Protein AF-A0A2B4RY43-F1 (afdb_monomer)

Nearest PDB structures (foldseek):
  8b2d-assembly1_B  TM=9.636E-01  e=9.328E-27  Methylophaga aminisulfidivorans MP
  7d4k-assembly1_B  TM=9.663E-01  e=2.652E-26  Candidatus Pelagibacter sp. HTCC7211
  6kbw-assembly1_B  TM=9.563E-01  e=9.644E-26  Myroides profundi
  2xlt-assembly1_C  TM=9.638E-01  e=1.677E-25  Methylophaga aminisulfidivorans
  6hns-assembly1_A  TM=9.630E-01  e=3.965E-25  Nitrincola lacisaponensis

Mean predicted aligned error: 5.57 Å

Structure (mmCIF, N/CA/C/O backbone):
data_AF-A0A2B4RY43-F1
#
_entry.id   AF-A0A2B4RY43-F1
#
loop_
_atom_site.group_PDB
_atom_site.id
_atom_site.type_symbol
_atom_site.label_atom_id
_atom_site.label_alt_id
_atom_site.label_comp_id
_atom_site.label_asym_id
_atom_site.label_entity_id
_atom_site.label_seq_id
_atom_site.pdbx_PDB_ins_code
_atom_site.Cartn_x
_atom_site.Cartn_y
_atom_site.Cartn_z
_atom_site.occupancy
_atom_site.B_iso_or_equiv
_atom_site.auth_seq_id
_atom_site.auth_comp_id
_atom_site.auth_asym_id
_atom_site.auth_atom_id
_atom_site.pdbx_PDB_model_num
ATOM 1 N N . MET A 1 1 ? 19.856 -10.371 -37.163 1.00 49.28 1 MET A N 1
ATOM 2 C CA . MET A 1 1 ? 1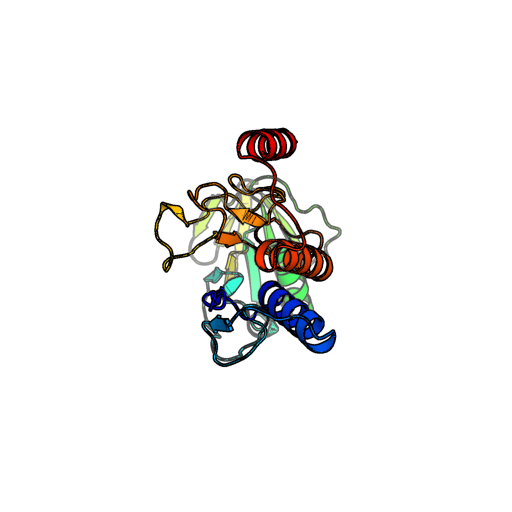8.989 -9.349 -36.533 1.00 49.28 1 MET A CA 1
ATOM 3 C C . MET A 1 1 ? 19.029 -9.541 -35.025 1.00 49.28 1 MET A C 1
ATOM 5 O O . MET A 1 1 ? 18.919 -10.676 -34.576 1.00 49.28 1 MET A O 1
ATOM 9 N N . SER A 1 2 ? 19.250 -8.475 -34.251 1.00 63.84 2 SER A N 1
ATOM 10 C CA . SER A 1 2 ? 19.173 -8.535 -32.784 1.00 63.84 2 SER A CA 1
ATOM 11 C C . SER A 1 2 ? 17.752 -8.926 -32.364 1.00 63.84 2 SER A C 1
ATOM 13 O O . SER A 1 2 ? 16.784 -8.388 -32.895 1.00 63.84 2 SER A O 1
ATOM 15 N N . ARG A 1 3 ? 17.605 -9.889 -31.449 1.00 75.88 3 ARG A N 1
ATOM 16 C CA . ARG A 1 3 ? 16.288 -10.319 -30.960 1.00 75.88 3 ARG A CA 1
ATOM 17 C C . ARG A 1 3 ? 15.650 -9.172 -30.172 1.00 75.88 3 ARG A C 1
ATOM 19 O O . ARG A 1 3 ? 16.235 -8.710 -29.192 1.00 75.88 3 ARG A O 1
ATOM 26 N N . LYS A 1 4 ? 14.442 -8.756 -30.566 1.00 85.31 4 LYS A N 1
ATOM 27 C CA . LYS A 1 4 ? 13.667 -7.719 -29.870 1.00 85.31 4 LYS A CA 1
ATOM 28 C C . LYS A 1 4 ? 13.549 -8.051 -28.377 1.00 85.31 4 LYS A C 1
ATOM 30 O O . LYS A 1 4 ? 13.248 -9.191 -28.005 1.00 85.31 4 LYS A O 1
ATOM 35 N N . LYS A 1 5 ? 13.832 -7.069 -27.513 1.00 91.50 5 LYS A N 1
ATOM 36 C CA . LYS A 1 5 ? 13.701 -7.223 -26.055 1.00 91.50 5 LYS A CA 1
ATOM 37 C C . LYS A 1 5 ? 12.241 -7.551 -25.722 1.00 91.50 5 LYS A C 1
ATOM 39 O O . LYS A 1 5 ? 11.340 -6.968 -26.315 1.00 91.50 5 LYS A O 1
ATOM 44 N N . ARG A 1 6 ? 12.023 -8.461 -24.770 1.00 96.00 6 ARG A N 1
ATOM 45 C CA . ARG A 1 6 ? 10.693 -8.812 -24.250 1.00 96.00 6 ARG A CA 1
ATOM 46 C C . ARG A 1 6 ? 10.562 -8.340 -22.811 1.00 96.00 6 ARG A C 1
ATOM 48 O O . ARG A 1 6 ? 11.489 -8.556 -22.027 1.00 96.00 6 ARG A O 1
ATOM 55 N N . VAL A 1 7 ? 9.437 -7.724 -22.477 1.00 97.31 7 VAL A N 1
ATOM 56 C CA . VAL A 1 7 ? 9.128 -7.193 -21.147 1.00 97.31 7 VAL A CA 1
ATOM 57 C C . VAL A 1 7 ? 7.785 -7.744 -20.686 1.00 97.31 7 VAL A C 1
ATOM 59 O O . VAL A 1 7 ? 6.811 -7.745 -21.432 1.00 97.31 7 VAL A O 1
ATOM 62 N N . CYS A 1 8 ? 7.747 -8.208 -19.441 1.00 97.00 8 CYS A N 1
ATOM 63 C CA . CYS A 1 8 ? 6.530 -8.630 -18.764 1.00 97.00 8 CYS A CA 1
ATOM 64 C C . CYS A 1 8 ? 6.246 -7.640 -17.631 1.00 97.00 8 CYS A C 1
ATOM 66 O O . CYS A 1 8 ? 7.105 -7.434 -16.772 1.00 97.00 8 CYS A O 1
ATOM 68 N N . VAL A 1 9 ? 5.066 -7.024 -17.645 1.00 97.12 9 VAL A N 1
ATOM 69 C CA . VAL A 1 9 ? 4.553 -6.175 -16.564 1.00 97.12 9 VAL A CA 1
ATOM 70 C C . VAL A 1 9 ? 3.505 -6.980 -15.804 1.00 97.12 9 VAL A C 1
ATOM 72 O O . VAL A 1 9 ? 2.524 -7.417 -16.396 1.00 97.12 9 VAL A O 1
ATOM 75 N N . ILE A 1 10 ? 3.705 -7.193 -14.504 1.00 95.31 10 ILE A N 1
ATOM 76 C CA . ILE A 1 10 ? 2.748 -7.908 -13.648 1.00 95.31 10 ILE A CA 1
ATOM 77 C C . ILE A 1 10 ? 2.057 -6.879 -12.751 1.00 95.31 10 ILE A C 1
ATOM 79 O O . ILE A 1 10 ? 2.705 -6.258 -11.910 1.00 95.31 10 ILE A O 1
ATOM 83 N N . GLY A 1 11 ? 0.752 -6.718 -12.945 1.00 93.25 11 GLY A N 1
ATOM 84 C CA . GLY A 1 11 ? -0.099 -5.710 -12.327 1.00 93.25 11 GLY A CA 1
ATOM 85 C C . GLY A 1 11 ? -0.413 -4.555 -13.282 1.00 93.25 11 GLY A C 1
ATOM 86 O O . GLY A 1 11 ? 0.480 -3.826 -13.701 1.00 93.25 11 GLY A O 1
ATOM 87 N N . ALA A 1 12 ? -1.696 -4.353 -13.556 1.00 93.25 12 ALA A N 1
ATOM 88 C CA . ALA A 1 12 ? -2.310 -3.263 -14.312 1.00 93.25 12 ALA A CA 1
ATOM 89 C C . ALA A 1 12 ? -2.873 -2.158 -13.390 1.00 93.25 12 ALA A C 1
ATOM 91 O O . ALA A 1 12 ? -3.790 -1.420 -13.754 1.00 93.25 12 ALA A O 1
ATOM 92 N N . GLY A 1 13 ? -2.336 -2.047 -12.170 1.00 92.56 13 GLY A N 1
ATOM 93 C CA . GLY A 1 13 ? -2.563 -0.908 -11.278 1.00 92.56 13 GLY A CA 1
ATOM 94 C C . GLY A 1 13 ? -1.704 0.312 -11.649 1.00 92.56 13 GLY A C 1
ATOM 95 O O . GLY A 1 13 ? -0.913 0.235 -12.592 1.00 92.56 13 GLY A O 1
ATOM 96 N N . PRO A 1 14 ? -1.774 1.408 -10.866 1.00 93.56 14 PRO A N 1
ATOM 97 C CA . PRO A 1 14 ? -1.159 2.694 -11.210 1.00 93.56 14 PRO A CA 1
ATOM 98 C C . PRO A 1 14 ? 0.317 2.618 -11.627 1.00 93.56 14 PRO A C 1
ATOM 100 O O . PRO A 1 14 ? 0.716 3.220 -12.619 1.00 93.56 14 PRO A O 1
ATOM 103 N N . SER A 1 15 ? 1.136 1.835 -10.917 1.00 95.12 15 SER A N 1
ATOM 104 C CA . SER A 1 15 ? 2.558 1.690 -11.249 1.00 95.12 15 SER A CA 1
ATOM 105 C C . SER A 1 15 ? 2.804 0.933 -12.556 1.00 95.12 15 SER A C 1
ATOM 107 O O . SER A 1 15 ? 3.704 1.295 -13.311 1.00 95.12 15 SER A O 1
ATOM 109 N N . GLY A 1 16 ? 2.017 -0.107 -12.842 1.00 95.75 16 GLY A N 1
ATOM 110 C CA . GLY A 1 16 ? 2.145 -0.885 -14.074 1.00 95.75 16 GLY A CA 1
ATOM 111 C C . GLY A 1 16 ? 1.642 -0.117 -15.292 1.00 95.75 16 GLY A C 1
ATOM 112 O O . GLY A 1 16 ? 2.314 -0.088 -16.322 1.00 95.75 16 GLY A O 1
ATOM 113 N N . THR A 1 17 ? 0.522 0.597 -15.155 1.00 95.25 17 THR A N 1
ATOM 114 C CA . THR A 1 17 ? 0.010 1.480 -16.210 1.00 95.25 17 THR A CA 1
ATOM 115 C C . THR A 1 17 ? 0.975 2.620 -16.522 1.00 95.25 17 THR A C 1
ATOM 117 O O . THR A 1 17 ? 1.160 2.926 -17.696 1.00 95.25 17 THR A O 1
ATOM 120 N N . SER A 1 18 ? 1.668 3.189 -15.525 1.00 97.06 18 SER A N 1
ATOM 121 C CA . SER A 1 18 ? 2.730 4.177 -15.778 1.00 97.06 18 SER A CA 1
ATOM 122 C C . SER A 1 18 ? 3.876 3.596 -16.618 1.00 97.06 18 SER A C 1
ATOM 124 O O . SER A 1 18 ? 4.375 4.265 -17.519 1.00 97.06 18 SER A O 1
ATOM 126 N N . VAL A 1 19 ? 4.273 2.333 -16.403 1.00 98.06 19 VAL A N 1
ATOM 127 C CA . VAL A 1 19 ? 5.297 1.675 -17.244 1.00 98.06 19 VAL A CA 1
ATOM 128 C C . VAL A 1 19 ? 4.828 1.573 -18.696 1.00 98.06 19 VAL A C 1
ATOM 130 O O . VAL A 1 19 ? 5.577 1.925 -19.611 1.00 98.06 19 VAL A O 1
ATOM 133 N N . LEU A 1 20 ? 3.587 1.131 -18.915 1.00 97.06 20 LEU A N 1
ATOM 134 C CA . LEU A 1 20 ? 3.003 1.031 -20.255 1.00 97.06 20 LEU A CA 1
ATOM 135 C C . LEU A 1 20 ? 2.882 2.400 -20.928 1.00 97.06 20 LEU A C 1
ATOM 137 O O . LEU A 1 20 ? 3.225 2.532 -22.102 1.00 97.06 20 LEU A O 1
ATOM 141 N N . TYR A 1 21 ? 2.467 3.422 -20.178 1.00 97.38 21 TYR A N 1
ATOM 142 C CA . TYR A 1 21 ? 2.405 4.803 -20.645 1.00 97.38 21 TYR A CA 1
ATOM 143 C C . TYR A 1 21 ? 3.772 5.296 -21.133 1.00 97.38 21 TYR A C 1
ATOM 145 O O . TYR A 1 21 ? 3.875 5.812 -22.245 1.00 97.38 21 TYR A O 1
ATOM 153 N N . HIS A 1 22 ? 4.844 5.081 -20.366 1.00 98.25 22 HIS A N 1
ATOM 154 C CA . HIS A 1 22 ? 6.184 5.494 -20.784 1.00 98.25 22 HIS A CA 1
ATOM 155 C C . HIS A 1 22 ? 6.685 4.734 -22.015 1.00 98.25 22 HIS A C 1
ATOM 157 O O . HIS A 1 22 ? 7.291 5.354 -22.888 1.00 98.25 22 HIS A O 1
ATOM 163 N N . PHE A 1 23 ? 6.406 3.432 -22.150 1.00 97.81 23 PHE A N 1
ATOM 164 C CA . PHE A 1 23 ? 6.692 2.731 -23.406 1.00 97.81 23 PHE A CA 1
ATOM 165 C C . PHE A 1 23 ? 5.891 3.313 -24.574 1.00 97.81 23 PHE A C 1
ATOM 167 O O . PHE A 1 23 ? 6.473 3.588 -25.621 1.00 97.81 23 PHE A O 1
ATOM 174 N N . ASN A 1 24 ? 4.590 3.562 -24.406 1.00 96.94 24 ASN A N 1
ATOM 175 C CA . ASN A 1 24 ? 3.770 4.162 -25.458 1.00 96.94 24 ASN A CA 1
ATOM 176 C C . ASN A 1 24 ? 4.304 5.539 -25.877 1.00 96.94 24 ASN A C 1
ATOM 178 O O . ASN A 1 24 ? 4.481 5.789 -27.065 1.00 96.94 24 ASN A O 1
ATOM 182 N N . LYS A 1 25 ? 4.684 6.379 -24.910 1.00 97.56 25 LYS A N 1
ATOM 183 C CA . LYS A 1 25 ? 5.304 7.679 -25.177 1.00 97.56 25 LYS A CA 1
ATOM 184 C C . LYS A 1 25 ? 6.571 7.536 -26.019 1.00 97.56 25 LYS A C 1
ATOM 186 O O . LYS A 1 25 ? 6.751 8.279 -26.976 1.00 97.56 25 LYS A O 1
ATOM 191 N N . LEU A 1 26 ? 7.448 6.578 -25.713 1.00 96.19 26 LEU A N 1
ATOM 192 C CA . LEU A 1 26 ? 8.645 6.340 -26.527 1.00 96.19 26 LEU A CA 1
ATOM 193 C C . LEU A 1 26 ? 8.297 5.921 -27.963 1.00 96.19 26 LEU A C 1
ATOM 195 O O . LEU A 1 26 ? 8.920 6.416 -28.901 1.00 96.19 26 LEU A O 1
ATOM 199 N N . LYS A 1 27 ? 7.282 5.068 -28.134 1.00 95.38 27 LYS A N 1
ATOM 200 C CA . LYS A 1 27 ? 6.783 4.650 -29.451 1.00 95.38 27 LYS A CA 1
ATOM 201 C C . LYS A 1 27 ? 6.236 5.830 -30.258 1.00 95.38 27 LYS A C 1
ATOM 203 O O . LYS A 1 27 ? 6.558 5.949 -31.435 1.00 95.38 27 LYS A O 1
ATOM 208 N N . GLU A 1 28 ? 5.452 6.710 -29.637 1.00 97.00 28 GLU A N 1
ATOM 209 C CA . GLU A 1 28 ? 4.928 7.934 -30.269 1.00 97.00 28 GLU A CA 1
ATOM 210 C C . GLU A 1 28 ? 6.047 8.877 -30.728 1.00 97.00 28 GLU A C 1
ATOM 212 O O . GLU A 1 28 ? 5.916 9.540 -31.751 1.00 97.00 28 GLU A O 1
ATOM 217 N N . HIS A 1 29 ? 7.185 8.881 -30.027 1.00 96.12 29 HIS A N 1
ATOM 218 C CA . HIS A 1 29 ? 8.386 9.630 -30.413 1.00 96.12 29 HIS A CA 1
ATOM 219 C C . HIS A 1 29 ? 9.289 8.861 -31.398 1.00 96.12 29 HIS A C 1
ATOM 221 O O . HIS A 1 29 ? 10.462 9.195 -31.559 1.00 96.12 29 HIS A O 1
ATOM 227 N N . GLY A 1 30 ? 8.776 7.806 -32.038 1.00 94.75 30 GLY A N 1
ATOM 228 C CA . GLY A 1 30 ? 9.490 7.040 -33.059 1.00 94.75 30 GLY A CA 1
ATOM 229 C C . GLY A 1 30 ? 10.593 6.120 -32.527 1.00 94.75 30 GLY A C 1
ATOM 230 O O . GLY A 1 30 ? 11.356 5.576 -33.326 1.00 94.75 30 GLY A O 1
ATOM 231 N N . LYS A 1 31 ? 10.704 5.912 -31.206 1.00 93.62 31 LYS A N 1
ATOM 232 C CA . LYS A 1 31 ? 11.671 4.956 -30.647 1.00 93.62 31 LYS A CA 1
ATOM 233 C C . LYS A 1 31 ? 11.145 3.525 -30.740 1.00 93.62 31 LYS A C 1
ATOM 235 O O . LYS A 1 31 ? 9.963 3.256 -30.520 1.00 93.62 31 LYS A O 1
ATOM 240 N N . GLU A 1 32 ? 12.048 2.580 -30.994 1.00 91.62 32 GLU A N 1
ATOM 241 C CA . GLU A 1 32 ? 11.723 1.159 -30.895 1.00 91.62 32 GLU A CA 1
ATOM 242 C C . GLU A 1 32 ? 11.487 0.771 -29.426 1.00 91.62 32 GLU A C 1
ATOM 244 O O . GLU A 1 32 ? 12.316 1.033 -28.552 1.00 91.62 32 GLU A O 1
ATOM 249 N N . ILE A 1 33 ? 10.355 0.121 -29.153 1.00 93.94 33 ILE A N 1
ATOM 250 C CA . ILE A 1 33 ? 9.994 -0.360 -27.814 1.00 93.94 33 ILE A CA 1
ATOM 251 C C . ILE A 1 33 ? 10.088 -1.886 -27.732 1.00 93.94 33 ILE A C 1
ATOM 253 O O . ILE A 1 33 ? 9.889 -2.564 -28.745 1.00 93.94 33 ILE A O 1
ATOM 257 N N . PRO A 1 34 ? 10.358 -2.460 -26.544 1.00 95.50 34 PRO A N 1
ATOM 258 C CA . PRO A 1 34 ? 10.294 -3.902 -26.353 1.00 95.50 34 PRO A CA 1
ATOM 259 C C . PRO A 1 34 ? 8.904 -4.465 -26.666 1.00 95.50 34 PRO A C 1
ATOM 261 O O . PRO A 1 34 ? 7.883 -3.791 -26.533 1.00 95.50 34 PRO A O 1
ATOM 264 N N . ASP A 1 35 ? 8.877 -5.739 -27.036 1.00 95.94 35 ASP A N 1
ATOM 265 C CA . ASP A 1 35 ? 7.651 -6.529 -27.046 1.00 95.94 35 ASP A CA 1
ATOM 266 C C . ASP A 1 35 ? 7.153 -6.681 -25.600 1.00 95.94 35 ASP A C 1
ATOM 268 O O . ASP A 1 35 ? 7.836 -7.280 -24.764 1.00 95.94 35 ASP A O 1
ATOM 272 N N . THR A 1 36 ? 6.032 -6.035 -25.280 1.00 96.19 36 THR A N 1
ATOM 273 C CA . THR A 1 36 ? 5.565 -5.832 -23.904 1.00 96.19 36 THR A CA 1
ATOM 274 C C . THR A 1 36 ? 4.224 -6.514 -23.694 1.00 96.19 36 THR A C 1
ATOM 276 O O . THR A 1 36 ? 3.269 -6.227 -24.409 1.00 96.19 36 THR A O 1
ATOM 279 N N . VAL A 1 37 ? 4.141 -7.367 -22.673 1.00 95.81 37 VAL A N 1
ATOM 280 C CA . VAL A 1 37 ? 2.894 -8.011 -22.237 1.00 95.81 37 VAL A CA 1
ATOM 281 C C . VAL A 1 37 ? 2.597 -7.596 -20.801 1.00 95.81 37 VAL A C 1
ATOM 283 O O . VAL A 1 37 ? 3.492 -7.628 -19.953 1.00 95.81 37 VAL A O 1
ATOM 286 N N . CYS A 1 38 ? 1.352 -7.207 -20.525 1.00 94.69 38 CYS A N 1
ATOM 287 C CA . CYS A 1 38 ? 0.878 -6.898 -19.180 1.00 94.69 38 CYS A CA 1
ATOM 288 C C . CYS A 1 38 ? -0.096 -7.980 -18.704 1.00 94.69 38 CYS A C 1
ATOM 290 O O . CYS A 1 38 ? -1.044 -8.307 -19.412 1.00 94.69 38 CYS A O 1
ATOM 292 N N . PHE A 1 39 ? 0.150 -8.526 -17.515 1.00 93.81 39 PHE A N 1
ATOM 293 C CA . PHE A 1 39 ? -0.732 -9.473 -16.840 1.00 93.81 39 PHE A CA 1
ATOM 294 C C . PHE A 1 39 ? -1.331 -8.815 -15.604 1.00 93.81 39 PHE A C 1
ATOM 296 O O . PHE A 1 39 ? -0.597 -8.227 -14.813 1.00 93.81 39 PHE A O 1
ATOM 303 N N . ASP A 1 40 ? -2.630 -8.980 -15.386 1.00 90.81 40 ASP A N 1
ATOM 304 C CA . ASP A 1 40 ? -3.288 -8.648 -14.124 1.00 90.81 40 ASP A CA 1
ATOM 305 C C . ASP A 1 40 ? -4.159 -9.823 -13.668 1.00 90.81 40 ASP A C 1
ATOM 307 O O . ASP A 1 40 ? -4.501 -10.708 -14.453 1.00 90.81 40 ASP A O 1
ATOM 311 N N . LYS A 1 41 ? -4.473 -9.856 -12.372 1.00 86.38 41 LYS A N 1
ATOM 312 C CA . LYS A 1 41 ? -5.404 -10.830 -11.804 1.00 86.38 41 LYS A CA 1
ATOM 313 C C . LYS A 1 41 ? -6.836 -10.554 -12.276 1.00 86.38 41 LYS A C 1
ATOM 315 O O . LYS A 1 41 ? -7.618 -11.491 -12.405 1.00 86.38 41 LYS A O 1
ATOM 320 N N . GLN A 1 42 ? -7.189 -9.286 -12.467 1.00 82.81 42 GLN A N 1
ATOM 321 C CA . GLN A 1 42 ? -8.496 -8.853 -12.945 1.00 82.81 42 GLN A CA 1
ATOM 322 C C . GLN A 1 42 ? -8.507 -8.724 -14.474 1.00 82.81 42 GLN A C 1
ATOM 324 O O . GLN A 1 42 ? -7.468 -8.578 -15.112 1.00 82.81 42 GLN A O 1
ATOM 329 N N . SER A 1 43 ? -9.702 -8.753 -15.068 1.00 83.94 43 SER A N 1
ATOM 330 C CA . SER A 1 43 ? -9.906 -8.599 -16.517 1.00 83.94 43 SER A CA 1
ATOM 331 C C . SER A 1 43 ? -9.799 -7.152 -17.021 1.00 83.94 43 SER A C 1
ATOM 333 O O . SER A 1 43 ? -10.042 -6.901 -18.197 1.00 83.94 43 SER A O 1
ATOM 335 N N . ASP A 1 44 ? -9.476 -6.197 -16.148 1.00 82.06 44 ASP A N 1
ATOM 336 C CA . ASP A 1 44 ? -9.543 -4.763 -16.426 1.00 82.06 44 ASP A CA 1
ATOM 337 C C . ASP A 1 44 ? -8.492 -3.989 -15.617 1.00 82.0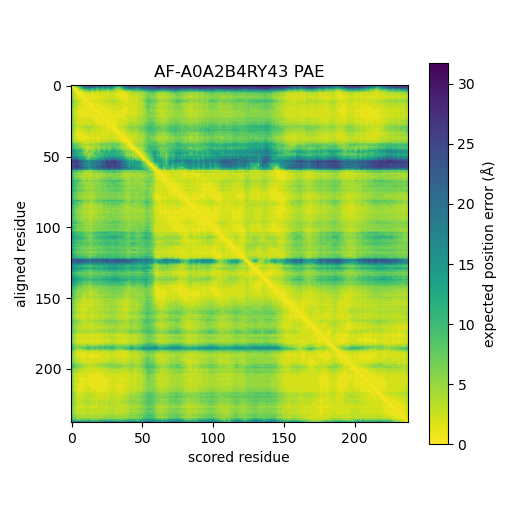6 44 ASP A C 1
ATOM 339 O O . ASP A 1 44 ? -7.890 -4.516 -14.678 1.00 82.06 44 ASP A O 1
ATOM 343 N N . TRP A 1 45 ? -8.288 -2.726 -15.976 1.00 82.62 45 TRP A N 1
ATOM 344 C CA . TRP A 1 45 ? -7.262 -1.850 -15.421 1.00 82.62 45 TRP A CA 1
ATOM 345 C C . TRP A 1 45 ? -7.632 -1.303 -14.033 1.00 82.62 45 TRP A C 1
ATOM 347 O O . TRP A 1 45 ? -8.798 -1.235 -13.648 1.00 82.62 45 TRP A O 1
ATOM 357 N N . GLY A 1 46 ? -6.621 -0.862 -13.278 1.00 78.69 46 GLY A N 1
ATOM 358 C CA . GLY A 1 46 ? -6.779 -0.221 -11.964 1.00 78.69 46 GLY A CA 1
ATOM 359 C C . GLY A 1 46 ? -6.269 -1.065 -10.795 1.00 78.69 46 GLY A C 1
ATOM 360 O O . GLY A 1 46 ? -5.953 -0.520 -9.733 1.00 78.69 46 GLY A O 1
ATOM 361 N N . GLY A 1 47 ? -6.088 -2.374 -10.992 1.00 77.38 47 GLY A N 1
ATOM 362 C CA . GLY A 1 47 ? -5.564 -3.284 -9.973 1.00 77.38 47 GLY A CA 1
ATOM 363 C C . GLY A 1 47 ? -6.345 -3.174 -8.657 1.00 77.38 47 GLY A C 1
ATOM 364 O O . GLY A 1 47 ? -7.571 -3.179 -8.645 1.00 77.38 47 GLY A O 1
ATOM 365 N N . LEU A 1 48 ? -5.641 -3.002 -7.531 1.00 64.69 48 LEU A N 1
ATOM 366 C CA . LEU A 1 48 ? -6.266 -2.862 -6.202 1.00 64.69 48 LEU A CA 1
ATOM 367 C C . LEU A 1 48 ? -7.193 -1.640 -6.051 1.00 64.69 48 LEU A C 1
ATOM 369 O O . LEU A 1 48 ? -7.974 -1.600 -5.106 1.00 64.69 48 LEU A O 1
ATOM 373 N N . TRP A 1 49 ? -7.113 -0.654 -6.949 1.00 62.69 49 TRP A N 1
ATOM 374 C CA . TRP A 1 49 ? -7.973 0.535 -6.933 1.00 62.69 49 TRP A CA 1
ATOM 375 C C . TRP A 1 49 ? -9.306 0.300 -7.642 1.00 62.69 49 TRP A C 1
ATOM 377 O O . TRP A 1 49 ? -10.209 1.131 -7.541 1.00 62.69 49 TRP A O 1
ATOM 387 N N . LYS A 1 50 ? -9.448 -0.817 -8.364 1.00 69.56 50 LYS A N 1
ATOM 388 C CA . LYS A 1 50 ? -10.704 -1.157 -9.015 1.00 69.56 50 LYS A CA 1
ATOM 389 C C . LYS A 1 50 ? -11.712 -1.608 -7.960 1.00 69.56 50 LYS A C 1
ATOM 391 O O . LYS A 1 50 ? -11.624 -2.710 -7.414 1.00 69.56 50 LYS A O 1
ATOM 396 N N . TYR A 1 51 ? -12.683 -0.743 -7.686 1.00 64.31 51 TYR A N 1
ATOM 397 C CA . TYR A 1 51 ? -13.793 -1.064 -6.799 1.00 64.31 51 TYR A CA 1
ATOM 398 C C . TYR A 1 51 ? -14.653 -2.167 -7.429 1.00 64.31 51 TYR A C 1
ATOM 400 O O . TYR A 1 51 ? -15.103 -2.039 -8.567 1.00 64.31 51 TYR A O 1
ATOM 408 N N . SER A 1 52 ? -14.880 -3.253 -6.692 1.00 63.31 52 SER A N 1
ATOM 409 C CA . SER A 1 52 ? -15.833 -4.304 -7.058 1.00 63.31 52 SER A CA 1
ATOM 410 C C . SER A 1 52 ? -16.768 -4.560 -5.879 1.00 63.31 52 SER A C 1
ATOM 412 O O . SER A 1 52 ? -16.334 -4.682 -4.732 1.00 63.31 52 SER A O 1
ATOM 414 N N . TRP A 1 53 ? -18.068 -4.607 -6.163 1.00 55.97 53 TRP A N 1
ATOM 415 C CA . TRP A 1 53 ? -19.134 -4.865 -5.185 1.00 55.97 53 TRP A CA 1
ATOM 416 C C . TRP A 1 53 ? -19.272 -6.352 -4.825 1.00 55.97 53 TRP A C 1
ATOM 418 O O . TRP A 1 53 ? -20.047 -6.709 -3.944 1.00 55.97 53 TRP A O 1
ATOM 428 N N . GLU A 1 54 ? -18.517 -7.225 -5.490 1.00 53.16 54 GLU A N 1
ATOM 429 C CA . GLU A 1 54 ? -18.704 -8.682 -5.490 1.00 53.16 54 GLU A CA 1
ATOM 430 C C . GLU A 1 54 ? -18.183 -9.390 -4.225 1.00 53.16 54 GLU A C 1
ATOM 432 O O . GLU A 1 54 ? -18.299 -10.606 -4.109 1.00 53.16 54 GLU A O 1
ATOM 437 N N . THR A 1 55 ? -17.628 -8.657 -3.253 1.00 47.94 55 THR A N 1
ATOM 438 C CA . THR A 1 55 ? -17.008 -9.244 -2.051 1.00 47.94 55 THR A CA 1
ATOM 439 C C . THR A 1 55 ? -17.489 -8.591 -0.753 1.00 47.94 55 THR A C 1
ATOM 441 O O . THR A 1 55 ? -16.674 -8.179 0.072 1.00 47.94 55 THR A O 1
ATOM 444 N N . VAL A 1 56 ? -18.803 -8.452 -0.552 1.00 53.34 56 VAL A N 1
ATOM 445 C CA . VAL A 1 56 ? -19.324 -8.163 0.795 1.00 53.34 56 VAL A CA 1
ATOM 446 C C . VAL A 1 56 ? -19.293 -9.465 1.586 1.00 53.34 56 VAL A C 1
ATOM 448 O O . VAL A 1 56 ? -20.106 -10.355 1.353 1.00 53.34 56 VAL A O 1
ATOM 451 N N . VAL A 1 57 ? -18.341 -9.585 2.510 1.00 52.38 57 VAL A N 1
ATOM 452 C CA . VAL A 1 57 ? -18.294 -10.706 3.453 1.00 52.38 57 VAL A CA 1
ATOM 453 C C . VAL A 1 57 ? -18.955 -10.242 4.753 1.00 52.38 57 VAL A C 1
ATOM 455 O O . VAL A 1 57 ? -18.347 -9.463 5.490 1.00 52.38 57 VAL A O 1
ATOM 458 N N . PRO A 1 58 ? -20.203 -10.653 5.044 1.00 52.41 58 PRO A N 1
ATOM 459 C CA . PRO A 1 58 ? -20.845 -10.309 6.301 1.00 52.41 58 PRO A CA 1
ATOM 460 C C . PRO A 1 58 ? -20.111 -11.019 7.438 1.00 52.41 58 PRO A C 1
ATOM 462 O O . PRO A 1 58 ? -19.841 -12.218 7.376 1.00 52.41 58 PRO A O 1
ATOM 465 N N . GLY A 1 59 ? -19.774 -10.286 8.492 1.00 63.31 59 GLY A N 1
ATOM 466 C CA . GLY A 1 59 ? -19.022 -10.864 9.590 1.00 63.31 59 GLY A CA 1
ATOM 467 C C . GLY A 1 59 ? -18.930 -9.938 10.782 1.00 63.31 59 GLY A C 1
ATOM 468 O O . GLY A 1 59 ? -18.839 -8.720 10.653 1.00 63.31 59 GLY A O 1
ATOM 469 N N . ARG A 1 60 ? -18.913 -10.551 11.964 1.00 78.19 60 ARG A N 1
ATOM 470 C CA . ARG A 1 60 ? -18.658 -9.852 13.221 1.00 78.19 60 ARG A CA 1
ATOM 471 C C . ARG A 1 60 ? -17.204 -9.398 13.348 1.00 78.19 60 ARG A C 1
ATOM 473 O O . ARG A 1 60 ? -16.913 -8.486 14.107 1.00 78.19 60 ARG A O 1
ATOM 480 N N . VAL A 1 61 ? -16.297 -10.049 12.626 1.00 89.56 61 VAL A N 1
ATOM 481 C CA . VAL A 1 61 ? -14.873 -9.721 12.566 1.00 89.56 61 VAL A CA 1
ATOM 482 C C . VAL A 1 61 ? -14.467 -9.712 11.100 1.00 89.56 61 VAL A C 1
ATOM 484 O O . VAL A 1 61 ? -14.718 -10.692 10.403 1.00 89.56 61 VAL A O 1
ATOM 487 N N . MET A 1 62 ? -13.848 -8.633 10.631 1.00 90.69 62 MET A N 1
ATOM 488 C CA . MET A 1 62 ? -13.341 -8.538 9.258 1.00 90.69 62 MET A CA 1
ATOM 489 C C . MET A 1 62 ? -12.057 -7.722 9.194 1.00 90.69 62 MET A C 1
ATOM 491 O O . MET A 1 62 ? -11.817 -6.879 10.055 1.00 90.69 62 MET A O 1
ATOM 495 N N . HIS A 1 63 ? -11.222 -7.967 8.186 1.00 93.25 63 HIS A N 1
ATOM 496 C CA . HIS A 1 63 ? -10.053 -7.133 7.928 1.00 93.25 63 HIS A CA 1
ATOM 497 C C . HIS A 1 63 ? -10.433 -5.926 7.067 1.00 93.25 63 HIS A C 1
ATOM 499 O O . HIS A 1 63 ? -11.343 -6.004 6.245 1.00 93.25 63 HIS A O 1
ATOM 505 N N . ALA A 1 64 ? -9.684 -4.826 7.183 1.00 93.06 64 ALA A N 1
ATOM 506 C CA . ALA A 1 64 ? -9.863 -3.629 6.355 1.00 93.06 64 ALA A CA 1
ATOM 507 C C . ALA A 1 64 ? -9.842 -3.930 4.842 1.00 93.06 64 ALA A C 1
ATOM 509 O O . ALA A 1 64 ? -10.426 -3.198 4.051 1.00 93.06 64 ALA A O 1
ATOM 510 N N . HIS A 1 65 ? -9.197 -5.031 4.443 1.00 88.44 65 HIS A N 1
ATOM 511 C CA . HIS A 1 65 ? -9.195 -5.527 3.066 1.00 88.44 65 HIS A CA 1
ATOM 512 C C . HIS A 1 65 ? -10.583 -5.913 2.549 1.00 88.44 65 HIS A C 1
ATOM 514 O O . HIS A 1 65 ? -10.845 -5.754 1.359 1.00 88.44 65 HIS A O 1
ATOM 520 N N . ASP A 1 66 ? -11.464 -6.393 3.424 1.00 87.44 66 ASP A N 1
ATOM 521 C CA . ASP A 1 66 ? -12.792 -6.910 3.079 1.00 87.44 66 ASP A CA 1
ATOM 522 C C . ASP A 1 66 ? -13.890 -5.852 3.285 1.00 87.44 66 ASP A C 1
ATOM 524 O O . ASP A 1 66 ? -15.034 -6.028 2.869 1.00 87.44 66 ASP A O 1
ATOM 528 N N . PHE A 1 67 ? -13.541 -4.709 3.884 1.00 88.62 67 PHE A N 1
ATOM 529 C CA . PHE A 1 67 ? -14.457 -3.597 4.104 1.00 88.62 67 PHE A CA 1
ATOM 530 C C . PHE A 1 67 ? -14.830 -2.905 2.784 1.00 88.62 67 PHE A C 1
ATOM 532 O O . PHE A 1 67 ? -13.966 -2.502 2.002 1.00 88.62 67 PHE A O 1
ATOM 539 N N . ARG A 1 68 ? -16.133 -2.764 2.521 1.00 85.38 68 ARG A N 1
ATOM 540 C CA . ARG A 1 68 ? -16.657 -2.155 1.280 1.00 85.38 68 ARG A CA 1
ATOM 541 C C . ARG A 1 68 ? -17.703 -1.078 1.510 1.00 85.38 68 ARG A C 1
ATOM 543 O O . ARG A 1 68 ? -17.747 -0.116 0.750 1.00 85.38 68 ARG A O 1
ATOM 550 N N . ASN A 1 69 ? -18.559 -1.267 2.511 1.00 88.06 69 ASN A N 1
ATOM 551 C CA . ASN A 1 69 ? -19.727 -0.429 2.740 1.00 88.06 69 ASN A CA 1
ATOM 552 C C . ASN A 1 69 ? -19.893 -0.141 4.236 1.00 88.06 69 ASN A C 1
ATOM 554 O O . ASN A 1 69 ? -20.079 -1.065 5.021 1.00 88.06 69 ASN A O 1
ATOM 558 N N . ALA A 1 70 ? -19.856 1.131 4.620 1.00 92.31 70 ALA A N 1
ATOM 559 C CA . ALA A 1 70 ? -20.035 1.569 5.999 1.00 92.31 70 ALA A CA 1
ATOM 560 C C . ALA A 1 70 ? -21.493 1.452 6.494 1.00 92.31 70 ALA A C 1
ATOM 562 O O . ALA A 1 70 ? -21.722 1.243 7.683 1.00 92.31 70 ALA A O 1
ATOM 563 N N . TYR A 1 71 ? -22.488 1.509 5.598 1.00 92.19 71 TYR A N 1
ATOM 564 C CA . TYR A 1 71 ? -23.909 1.423 5.972 1.00 92.19 71 TYR A CA 1
ATOM 565 C C . TYR A 1 71 ? -24.288 0.085 6.619 1.00 92.19 71 TYR A C 1
ATOM 567 O O . TYR A 1 71 ? -25.256 0.024 7.372 1.00 92.19 71 TYR A O 1
ATOM 575 N N . GLN A 1 72 ? -23.506 -0.979 6.399 1.00 90.00 72 GLN A N 1
ATOM 576 C CA . GLN A 1 72 ? -23.731 -2.270 7.060 1.00 90.00 72 GLN A CA 1
ATOM 577 C C . GLN A 1 72 ? -23.569 -2.200 8.593 1.00 90.00 72 GLN A C 1
ATOM 579 O O . GLN A 1 72 ? -23.995 -3.117 9.290 1.00 90.00 72 GLN A O 1
ATOM 584 N N . PHE A 1 73 ? -22.962 -1.126 9.113 1.00 93.62 73 PHE A N 1
ATOM 585 C CA . PHE A 1 73 ? -22.699 -0.910 10.536 1.00 93.62 73 PHE A CA 1
ATOM 586 C C . PHE A 1 73 ? -23.522 0.236 11.142 1.00 93.62 73 PHE A C 1
ATOM 588 O O . PHE A 1 73 ? -23.228 0.711 12.241 1.00 93.62 73 PHE A O 1
ATOM 595 N N . GLN A 1 74 ? -24.574 0.683 10.453 1.00 95.94 74 GLN A N 1
ATOM 596 C CA . GLN A 1 74 ? -25.470 1.709 10.976 1.00 95.94 74 GLN A CA 1
ATOM 597 C C . GLN A 1 74 ? -26.106 1.257 12.304 1.00 95.94 74 GLN A C 1
ATOM 599 O O . GLN A 1 74 ? -26.575 0.128 12.440 1.00 95.94 74 GLN A O 1
ATOM 604 N N . GLY A 1 75 ? -26.090 2.136 13.308 1.00 97.31 75 GLY A N 1
ATOM 605 C CA . GLY A 1 75 ? -26.594 1.877 14.658 1.00 97.31 75 GLY A CA 1
ATOM 606 C C . GLY A 1 75 ? -25.722 0.955 15.521 1.00 97.31 75 GLY A C 1
ATOM 607 O O . GLY A 1 75 ? -26.061 0.727 16.683 1.00 97.31 75 GLY A O 1
ATOM 608 N N . GLN A 1 76 ? -24.600 0.448 15.001 1.00 96.19 76 GLN A N 1
ATOM 609 C CA . GLN A 1 76 ? -23.747 -0.527 15.688 1.00 96.19 76 GLN A CA 1
ATOM 610 C C . GLN A 1 76 ? -22.568 0.122 16.417 1.00 96.19 76 GLN A C 1
ATOM 612 O O . GLN A 1 76 ? -22.117 1.213 16.060 1.00 96.19 76 GLN A O 1
ATOM 617 N N . THR A 1 77 ? -22.048 -0.570 17.434 1.00 96.94 77 THR A N 1
ATOM 618 C CA . THR A 1 77 ? -20.785 -0.204 18.093 1.00 96.94 77 THR A CA 1
ATOM 619 C C . THR A 1 77 ? -19.623 -0.999 17.507 1.00 96.94 77 THR A C 1
ATOM 621 O O . THR A 1 77 ? -19.657 -2.229 17.491 1.00 96.94 77 THR A O 1
ATOM 624 N N . LEU A 1 78 ? -18.578 -0.309 17.052 1.00 96.19 78 LEU A N 1
ATOM 625 C CA . LEU A 1 78 ? -17.440 -0.914 16.358 1.00 96.19 78 LEU A CA 1
ATOM 626 C C . LEU A 1 78 ? -16.160 -0.854 17.188 1.00 96.19 78 LEU A C 1
ATOM 628 O O . LEU A 1 78 ? -15.813 0.196 17.727 1.00 96.19 78 LEU A O 1
ATOM 632 N N . LEU A 1 79 ? -15.410 -1.956 17.205 1.00 95.44 79 LEU A N 1
ATOM 633 C CA . LEU A 1 79 ? -14.002 -1.967 17.594 1.00 95.44 79 LEU A CA 1
ATOM 634 C C . LEU A 1 79 ? -13.129 -1.889 16.340 1.00 95.44 79 LEU A C 1
ATOM 636 O O . LEU A 1 79 ? -13.131 -2.815 15.535 1.00 95.44 79 LEU A O 1
ATOM 640 N N . ILE A 1 80 ? -12.337 -0.834 16.193 1.00 96.19 80 ILE A N 1
ATOM 641 C CA . ILE A 1 80 ? -11.333 -0.711 15.133 1.00 96.19 80 ILE A CA 1
ATOM 642 C C . ILE A 1 80 ? -9.965 -1.058 15.722 1.00 96.19 80 ILE A C 1
ATOM 644 O O . ILE A 1 80 ? -9.458 -0.354 16.587 1.00 96.19 80 ILE A O 1
ATOM 648 N N . VAL A 1 81 ? -9.354 -2.148 15.269 1.00 94.50 81 VAL A N 1
ATOM 649 C CA . VAL A 1 81 ? -8.064 -2.652 15.757 1.00 94.50 81 VAL A CA 1
ATOM 650 C C . VAL A 1 81 ? -6.947 -2.134 14.857 1.00 94.50 81 VAL A C 1
ATOM 652 O O . VAL A 1 81 ? -6.699 -2.687 13.787 1.00 94.50 81 VAL A O 1
ATOM 655 N N . GLY A 1 82 ? -6.254 -1.082 15.286 1.00 93.50 82 GLY A N 1
ATOM 656 C CA . GLY A 1 82 ? -5.163 -0.460 14.539 1.00 93.50 82 GLY A CA 1
ATOM 657 C C . GLY A 1 82 ? -5.080 1.044 14.791 1.00 93.50 82 GLY A C 1
ATOM 658 O O . GLY A 1 82 ? -6.036 1.670 15.230 1.00 93.50 82 GLY A O 1
ATOM 659 N N . SER A 1 83 ? -3.922 1.633 14.496 1.00 94.56 83 SER A N 1
ATOM 660 C CA . SER A 1 83 ? -3.626 3.044 14.795 1.00 94.56 83 SER A CA 1
ATOM 661 C C . SER A 1 83 ? -2.890 3.731 13.641 1.00 94.56 83 SER A C 1
ATOM 663 O O . SER A 1 83 ? -1.856 4.369 13.833 1.00 94.56 83 SER A O 1
ATOM 665 N N . SER A 1 84 ? -3.351 3.490 12.416 1.00 93.94 84 SER A N 1
ATOM 666 C CA . SER A 1 84 ? -2.764 4.033 11.186 1.00 93.94 84 SER A CA 1
ATOM 667 C C . SER A 1 84 ? -3.872 4.374 10.184 1.00 93.94 84 SER A C 1
ATOM 669 O O . SER A 1 84 ? -5.048 4.306 10.534 1.00 93.94 84 SER A O 1
ATOM 671 N N . SER A 1 85 ? -3.521 4.706 8.942 1.00 93.19 85 SER A N 1
ATOM 672 C CA . SER A 1 85 ? -4.423 5.317 7.956 1.00 93.19 85 SER A CA 1
ATOM 673 C C . SER A 1 85 ? -5.748 4.571 7.759 1.00 93.19 85 SER A C 1
ATOM 675 O O . SER A 1 85 ? -6.799 5.198 7.740 1.00 93.19 85 SER A O 1
ATOM 677 N N . SER A 1 86 ? -5.737 3.233 7.673 1.00 95.44 86 SER A N 1
ATOM 678 C CA . SER A 1 86 ? -6.986 2.463 7.544 1.00 95.44 86 SER A CA 1
ATOM 679 C C . SER A 1 86 ? -7.869 2.543 8.787 1.00 95.44 86 SER A C 1
ATOM 681 O O . SER A 1 86 ? -9.084 2.509 8.660 1.00 95.44 86 SER A O 1
ATOM 683 N N . ALA A 1 87 ? -7.287 2.619 9.986 1.00 96.94 87 ALA A N 1
ATOM 684 C CA . ALA A 1 87 ? -8.066 2.744 11.214 1.00 96.94 87 ALA A CA 1
ATOM 685 C C . ALA A 1 87 ? -8.757 4.107 11.291 1.00 96.94 87 ALA A C 1
ATOM 687 O O . ALA A 1 87 ? -9.943 4.164 11.593 1.00 96.94 87 ALA A O 1
ATOM 688 N N . GLU A 1 88 ? -8.028 5.175 10.963 1.00 96.88 88 GLU A N 1
ATOM 689 C CA . GLU A 1 88 ? -8.555 6.539 10.921 1.00 96.88 88 GLU A CA 1
ATOM 690 C C . GLU A 1 88 ? -9.704 6.671 9.916 1.00 96.88 88 GLU A C 1
ATOM 692 O O . GLU A 1 88 ? -10.816 7.045 10.289 1.00 96.88 88 GLU A O 1
ATOM 697 N N . ASP A 1 89 ? -9.461 6.305 8.657 1.00 97.12 89 ASP A N 1
ATOM 698 C CA . ASP A 1 89 ? -10.434 6.524 7.588 1.00 97.12 89 ASP A CA 1
ATOM 699 C C . ASP A 1 89 ? -11.674 5.633 7.754 1.00 97.12 89 ASP A C 1
ATOM 701 O O . ASP A 1 89 ? -12.803 6.119 7.691 1.00 97.12 89 ASP A O 1
ATOM 705 N N . ILE A 1 90 ? -11.499 4.344 8.078 1.00 96.94 90 ILE A N 1
ATOM 706 C CA . ILE A 1 90 ? -12.639 3.440 8.297 1.00 96.94 90 ILE A CA 1
ATOM 707 C C . ILE A 1 90 ? -13.452 3.871 9.524 1.00 96.94 90 ILE A C 1
ATOM 709 O O . ILE A 1 90 ? -14.680 3.773 9.491 1.00 96.94 90 ILE A O 1
ATOM 713 N N . ALA A 1 91 ? -12.819 4.383 10.587 1.00 97.50 91 ALA A N 1
ATOM 714 C CA . ALA A 1 91 ? -13.550 4.929 11.728 1.00 97.50 91 ALA A CA 1
ATOM 715 C C . ALA A 1 91 ? -14.429 6.117 11.302 1.00 97.50 91 ALA A C 1
ATOM 717 O O . ALA A 1 91 ? -15.639 6.109 11.529 1.00 97.50 91 ALA A O 1
ATOM 718 N N . ILE A 1 92 ? -13.856 7.105 10.614 1.00 97.19 92 ILE A N 1
ATOM 719 C CA . ILE A 1 92 ? -14.594 8.297 10.172 1.00 97.19 92 ILE A CA 1
ATOM 720 C C . ILE A 1 92 ? -15.724 7.923 9.208 1.00 97.19 92 ILE A C 1
ATOM 722 O O . ILE A 1 92 ? -16.841 8.425 9.350 1.00 97.19 92 ILE A O 1
ATOM 726 N N . GLN A 1 93 ? -15.471 7.020 8.257 1.00 97.06 93 GLN A N 1
ATOM 727 C CA . GLN A 1 93 ? -16.486 6.559 7.309 1.00 97.06 93 GLN A CA 1
ATOM 728 C C . GLN A 1 93 ? -17.668 5.888 8.016 1.00 97.06 93 GLN A C 1
ATOM 730 O O . GLN A 1 93 ? -18.819 6.201 7.717 1.00 97.06 93 GLN A O 1
ATOM 735 N N . ASN A 1 94 ? -17.403 5.006 8.982 1.00 97.50 94 ASN A N 1
ATOM 736 C CA . ASN A 1 94 ? -18.463 4.341 9.735 1.00 97.50 94 ASN A CA 1
ATOM 737 C C . ASN A 1 94 ? -19.265 5.311 10.599 1.00 97.50 94 ASN A C 1
ATOM 739 O O . ASN A 1 94 ? -20.492 5.223 10.614 1.00 97.50 94 ASN A O 1
ATOM 743 N N . LEU A 1 95 ? -18.609 6.272 11.256 1.00 97.81 95 LEU A N 1
ATOM 744 C CA . LEU A 1 95 ? -19.322 7.298 12.014 1.00 97.81 95 LEU A CA 1
ATOM 745 C C . LEU A 1 95 ? -20.221 8.129 11.092 1.00 97.81 95 LEU A C 1
ATOM 747 O O . LEU A 1 95 ? -21.405 8.302 11.369 1.00 97.81 95 LEU A O 1
ATOM 751 N N . LYS A 1 96 ? -19.684 8.583 9.953 1.00 97.81 96 LYS A N 1
ATOM 752 C CA . LYS A 1 96 ? -20.428 9.359 8.951 1.00 97.81 96 LYS A CA 1
ATOM 753 C C . LYS A 1 96 ? -21.647 8.604 8.410 1.00 97.81 96 LYS A C 1
ATOM 755 O O . LYS A 1 96 ? -22.662 9.226 8.113 1.00 97.81 96 LYS A O 1
ATOM 760 N N . CYS A 1 97 ? -21.559 7.282 8.290 1.00 97.25 97 CYS A N 1
ATOM 761 C CA . CYS A 1 97 ? -22.651 6.422 7.831 1.00 97.25 97 CYS A CA 1
ATOM 762 C C . CYS A 1 97 ? -23.562 5.915 8.964 1.00 97.25 97 CYS A C 1
ATOM 764 O O . CYS A 1 97 ? -24.388 5.032 8.737 1.00 97.25 97 CYS A O 1
ATOM 766 N N . GLY A 1 98 ? -23.459 6.494 10.164 1.00 97.56 98 GLY A N 1
ATOM 767 C CA . GLY A 1 98 ? -24.419 6.292 11.244 1.00 97.56 98 GLY A CA 1
ATOM 768 C C . GLY A 1 98 ? -24.084 5.158 12.208 1.00 97.56 98 GLY A C 1
ATOM 769 O O . GLY A 1 98 ? -24.993 4.666 12.877 1.00 97.56 98 GLY A O 1
ATOM 770 N N . ALA A 1 99 ? -22.825 4.720 12.303 1.00 97.75 99 ALA A N 1
ATOM 771 C CA . ALA A 1 99 ? -22.395 3.878 13.420 1.00 97.75 99 ALA A CA 1
ATOM 772 C C . ALA A 1 99 ? -22.665 4.592 14.757 1.00 97.75 99 ALA A C 1
ATOM 774 O O . ALA A 1 99 ? -22.471 5.800 14.883 1.00 97.75 99 ALA A O 1
ATOM 775 N N . LYS A 1 100 ? -23.115 3.841 15.766 1.00 97.88 100 LYS A N 1
ATOM 776 C CA . LYS A 1 100 ? -23.513 4.388 17.073 1.00 97.88 100 LYS A CA 1
ATOM 777 C C . LYS A 1 100 ? -22.317 4.879 17.882 1.00 97.88 100 LYS A C 1
ATOM 779 O O . LYS A 1 100 ? -22.408 5.891 18.568 1.00 97.88 100 LYS A O 1
ATOM 784 N N . LYS A 1 101 ? -21.230 4.108 17.876 1.00 97.75 101 LYS A N 1
ATOM 785 C CA . LYS A 1 101 ? -20.010 4.396 18.635 1.00 97.75 101 LYS A CA 1
ATOM 786 C C . LYS A 1 101 ? -18.831 3.656 18.025 1.00 97.75 101 LYS A C 1
ATOM 788 O O . LYS A 1 101 ? -18.985 2.538 17.534 1.00 97.75 101 LYS A O 1
ATOM 793 N N . ILE A 1 102 ? -17.650 4.255 18.098 1.00 97.94 102 ILE A N 1
ATOM 794 C CA . ILE A 1 102 ? -16.417 3.651 17.601 1.00 97.94 102 ILE A CA 1
ATOM 795 C C . ILE A 1 102 ? -15.367 3.657 18.700 1.00 97.94 102 ILE A C 1
ATOM 797 O O . ILE A 1 102 ? -15.168 4.641 19.411 1.00 97.94 102 ILE A O 1
ATOM 801 N N . ILE A 1 103 ? -14.687 2.528 18.843 1.00 96.12 103 ILE A N 1
ATOM 802 C CA . ILE A 1 103 ? -13.571 2.369 19.760 1.00 96.12 103 ILE A CA 1
ATOM 803 C C . ILE A 1 103 ? -12.347 2.023 18.927 1.00 96.12 103 ILE A C 1
ATOM 805 O O . ILE A 1 103 ? -12.249 0.932 18.372 1.00 96.12 103 ILE A O 1
ATOM 809 N N . CYS A 1 104 ? -11.416 2.962 18.832 1.00 96.00 104 CYS A N 1
ATOM 810 C CA . CYS A 1 104 ? -10.150 2.785 18.143 1.00 96.00 104 CYS A CA 1
ATOM 811 C C . CYS A 1 104 ? -9.121 2.222 19.118 1.00 96.00 104 CYS A C 1
ATOM 813 O O . CYS A 1 104 ? -8.717 2.864 20.085 1.00 96.00 104 CYS A O 1
ATOM 815 N N . TRP A 1 105 ? -8.688 1.000 18.864 1.00 92.69 105 TRP A N 1
ATOM 816 C CA . TRP A 1 105 ? -7.681 0.326 19.652 1.00 92.69 105 TRP A CA 1
ATOM 817 C C . TRP A 1 105 ? -6.280 0.519 19.068 1.00 92.69 105 TRP A C 1
ATOM 819 O O . TRP A 1 105 ? -6.066 0.298 17.875 1.00 92.69 105 TRP A O 1
ATOM 829 N N . TYR A 1 106 ? -5.298 0.811 19.925 1.00 92.31 106 TYR A N 1
ATOM 830 C CA . TYR A 1 106 ? -3.890 0.897 19.537 1.00 92.31 106 TYR A CA 1
ATOM 831 C C . TYR A 1 106 ? -2.963 0.020 20.391 1.00 92.31 106 TYR A C 1
ATOM 833 O O . TYR A 1 106 ? -3.134 -0.143 21.602 1.00 92.31 106 TYR A O 1
ATOM 841 N N . ARG A 1 107 ? -1.913 -0.515 19.750 1.00 88.88 107 ARG A N 1
ATOM 842 C CA . ARG A 1 107 ? -0.876 -1.315 20.426 1.00 88.88 107 ARG A CA 1
ATOM 843 C C . ARG A 1 107 ? 0.218 -0.461 21.058 1.00 88.88 107 ARG A C 1
ATOM 845 O O . ARG A 1 107 ? 0.610 -0.722 22.188 1.00 88.88 107 ARG A O 1
ATOM 852 N N . THR A 1 108 ? 0.752 0.493 20.295 1.00 87.44 108 THR A N 1
ATOM 853 C CA . THR A 1 108 ? 2.000 1.194 20.643 1.00 87.44 108 THR A CA 1
ATOM 854 C C . THR A 1 108 ? 1.747 2.636 21.056 1.00 87.44 108 THR A C 1
ATOM 856 O O . THR A 1 108 ? 2.168 3.047 22.131 1.00 87.44 108 THR A O 1
ATOM 859 N N . LYS A 1 109 ? 1.073 3.414 20.205 1.00 91.12 109 LYS A N 1
ATOM 860 C CA . LYS A 1 109 ? 0.738 4.817 20.455 1.00 91.12 109 LYS A CA 1
ATOM 861 C C . LYS A 1 109 ? -0.669 5.107 19.934 1.00 91.12 109 LYS A C 1
ATOM 863 O O . LYS A 1 109 ? -1.029 4.517 18.912 1.00 91.12 109 LYS A O 1
ATOM 868 N N . PRO A 1 110 ? -1.425 5.992 20.604 1.00 92.88 110 PRO A N 1
ATOM 869 C CA . PRO A 1 110 ? -2.671 6.507 20.056 1.00 92.88 110 PRO A CA 1
ATOM 870 C C . PRO A 1 110 ? -2.414 7.242 18.736 1.00 92.88 110 PRO A C 1
ATOM 872 O O . PRO A 1 110 ? -1.308 7.739 18.504 1.00 92.88 110 PRO A O 1
ATOM 875 N N . MET A 1 111 ? -3.442 7.326 17.893 1.00 94.50 111 MET A N 1
ATOM 876 C CA . MET A 1 111 ? -3.459 8.230 16.741 1.00 94.50 111 MET A CA 1
ATOM 877 C C . MET A 1 111 ? -3.418 9.688 17.215 1.00 94.50 111 MET A C 1
ATOM 879 O O . MET A 1 111 ? -2.741 10.510 16.604 1.00 94.50 111 MET A O 1
ATOM 883 N N . GLY A 1 112 ? -4.067 9.993 18.345 1.00 93.56 112 GLY A N 1
ATOM 884 C CA . GLY A 1 112 ? -3.978 11.296 19.007 1.00 93.56 112 GLY A CA 1
ATOM 885 C C . GLY A 1 112 ? -4.708 12.406 18.252 1.00 93.56 112 GLY A C 1
ATOM 886 O O . GLY A 1 112 ? -4.313 13.570 18.330 1.00 93.56 112 GLY A O 1
ATOM 887 N N . LEU A 1 113 ? -5.748 12.048 17.4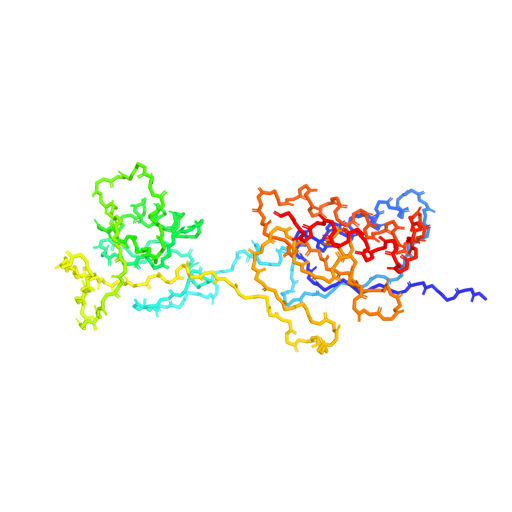96 1.00 93.62 113 LEU A N 1
ATOM 888 C CA . LEU A 1 113 ? -6.536 12.990 16.705 1.00 93.62 113 LEU A CA 1
ATOM 889 C C . LEU A 1 113 ? -7.639 13.638 17.550 1.00 93.62 113 LEU A C 1
ATOM 891 O O . LEU A 1 113 ? -8.047 13.130 18.596 1.00 93.62 113 LEU A O 1
ATOM 895 N N . LYS A 1 114 ? -8.149 14.781 17.079 1.00 95.19 114 LYS A N 1
ATOM 896 C CA . LYS A 1 114 ? -9.321 15.441 17.670 1.00 95.19 114 LYS A CA 1
ATOM 897 C C . LYS A 1 114 ? -10.595 14.755 17.183 1.00 95.19 114 LYS A C 1
ATOM 899 O O . LYS A 1 114 ? -11.208 15.185 16.209 1.00 95.19 114 LYS A O 1
ATOM 904 N N . TRP A 1 115 ? -10.946 13.667 17.848 1.00 96.81 115 TRP A N 1
ATOM 905 C CA . TRP A 1 115 ? -12.107 12.855 17.513 1.00 96.81 115 TRP A CA 1
ATOM 906 C C . TRP A 1 115 ? -13.447 13.509 17.881 1.00 96.81 115 TRP A C 1
ATOM 908 O O . TRP A 1 115 ? -13.518 14.233 18.879 1.00 96.81 115 TRP A O 1
ATOM 918 N N . PRO A 1 116 ? -14.527 13.214 17.132 1.00 96.69 116 PRO A N 1
ATOM 919 C CA . PRO A 1 116 ? -15.890 13.413 17.613 1.00 96.69 116 PRO A CA 1
ATOM 920 C C . PRO A 1 116 ? -16.145 12.622 18.910 1.00 96.69 116 PRO A C 1
ATOM 922 O O . PRO A 1 116 ? -15.503 11.587 19.115 1.00 96.69 116 PRO A O 1
ATOM 925 N N . PRO A 1 117 ? -17.086 13.052 19.771 1.00 96.75 117 PRO A N 1
ATOM 926 C CA . PRO A 1 117 ? -17.374 12.395 21.053 1.00 96.75 117 PRO A CA 1
ATOM 927 C C . PRO A 1 117 ? -17.709 10.895 20.958 1.00 96.75 117 PRO A C 1
ATOM 929 O O . PRO A 1 117 ? -17.525 10.148 21.920 1.00 96.75 117 PRO A O 1
ATOM 932 N N . GLU A 1 118 ? -18.203 10.444 19.806 1.00 97.81 118 GLU A N 1
ATOM 933 C CA . GLU A 1 118 ? -18.582 9.061 19.523 1.00 97.81 118 GLU A CA 1
ATOM 934 C C . GLU A 1 118 ? -17.383 8.140 19.252 1.00 97.81 118 GLU A C 1
ATOM 936 O O . GLU A 1 118 ? -17.550 6.916 19.247 1.00 97.81 118 GLU A O 1
ATOM 941 N N . ILE A 1 119 ? -16.186 8.695 19.032 1.00 97.75 119 ILE A N 1
ATOM 942 C CA . ILE A 1 119 ? -14.959 7.933 18.787 1.00 97.75 119 ILE A CA 1
ATOM 943 C C . ILE A 1 119 ? -14.025 8.074 19.988 1.00 97.75 119 ILE A C 1
ATOM 945 O O . ILE A 1 119 ? -13.608 9.168 20.357 1.00 97.75 119 ILE A O 1
ATOM 949 N N . ALA A 1 120 ? -13.660 6.942 20.587 1.00 94.69 120 ALA A N 1
ATOM 950 C CA . ALA A 1 120 ? -12.713 6.892 21.696 1.00 94.69 120 ALA A CA 1
ATOM 951 C C . ALA A 1 120 ? -11.491 6.048 21.336 1.00 94.69 120 ALA A C 1
ATOM 953 O O . ALA A 1 120 ? -11.629 4.973 20.756 1.00 94.69 120 ALA A O 1
ATOM 954 N N . GLU A 1 121 ? -10.302 6.489 21.745 1.00 94.75 121 GLU A N 1
ATOM 955 C CA . GLU A 1 121 ? -9.086 5.682 21.643 1.00 94.75 121 GLU A CA 1
ATOM 956 C C . GLU A 1 121 ? -8.832 4.899 22.934 1.00 94.75 121 GLU A C 1
ATOM 958 O O . GLU A 1 121 ? -8.958 5.441 24.034 1.00 94.75 121 GLU A O 1
ATOM 963 N N . ARG A 1 122 ? -8.468 3.619 22.812 1.00 92.25 122 ARG A N 1
ATOM 964 C CA . ARG A 1 122 ? -8.182 2.732 23.947 1.00 92.25 122 ARG A CA 1
ATOM 965 C C . ARG A 1 122 ? -6.875 1.957 23.749 1.00 92.25 122 ARG A C 1
ATOM 967 O O . ARG A 1 122 ? -6.612 1.473 22.644 1.00 92.25 122 ARG A O 1
ATOM 974 N N . PRO A 1 123 ? -6.056 1.796 24.805 1.00 85.81 123 PRO A N 1
ATOM 975 C CA . PRO A 1 123 ? -4.823 1.021 24.731 1.00 85.81 123 PRO A CA 1
ATOM 976 C C . PRO A 1 123 ? -5.097 -0.491 24.700 1.00 85.81 123 PRO A C 1
ATOM 978 O O . PRO A 1 123 ? -6.218 -0.937 24.921 1.00 85.81 123 PRO A O 1
ATOM 981 N N . LEU A 1 124 ? -4.041 -1.272 24.425 1.00 73.44 124 LEU A N 1
ATOM 982 C CA . LEU A 1 124 ? -3.895 -2.738 24.549 1.00 73.44 124 LEU A CA 1
ATOM 983 C C . LEU A 1 124 ? -5.158 -3.546 24.925 1.00 73.44 124 LEU A C 1
ATOM 985 O O . LEU A 1 124 ? -5.684 -3.459 26.032 1.00 73.44 124 LEU A O 1
ATOM 989 N N . LEU A 1 125 ? -5.567 -4.415 24.002 1.00 69.81 125 LEU A N 1
ATOM 990 C CA . LEU A 1 125 ? -6.667 -5.346 24.157 1.00 69.81 125 LEU A CA 1
ATOM 991 C C . LEU A 1 125 ? -6.258 -6.385 25.205 1.00 69.81 125 LEU A C 1
ATOM 993 O O . LEU A 1 125 ? -5.177 -6.972 25.109 1.00 69.81 125 LEU A O 1
ATOM 997 N N . GLY A 1 126 ? -7.089 -6.564 26.228 1.00 70.44 126 GLY A N 1
ATOM 998 C CA . GLY A 1 126 ? -6.893 -7.569 27.266 1.00 70.44 126 GLY A CA 1
ATOM 999 C C . GLY A 1 126 ? -7.541 -8.889 26.871 1.00 70.44 126 GLY A C 1
ATOM 1000 O O . GLY A 1 126 ? -6.847 -9.872 26.620 1.00 70.44 126 GLY A O 1
ATOM 1001 N N . LYS A 1 127 ? -8.876 -8.900 26.801 1.00 82.38 127 LYS A N 1
ATOM 1002 C CA . LYS A 1 127 ? -9.688 -10.098 26.544 1.00 82.38 127 LYS A CA 1
ATOM 1003 C C . LYS A 1 127 ? -10.976 -9.729 25.807 1.00 82.38 127 LYS A C 1
ATOM 1005 O O . LYS A 1 127 ? -11.497 -8.635 26.001 1.00 82.38 127 LYS A O 1
ATOM 1010 N N . ILE A 1 128 ? -11.492 -10.645 24.991 1.00 85.50 128 ILE A N 1
ATOM 1011 C CA . ILE A 1 128 ? -12.834 -10.551 24.405 1.00 85.50 128 ILE A CA 1
ATOM 1012 C C . ILE A 1 128 ? -13.659 -11.724 24.935 1.00 85.50 128 ILE A C 1
ATOM 1014 O O . ILE A 1 128 ? -13.241 -12.875 24.810 1.00 85.50 128 ILE A O 1
ATOM 1018 N N . GLU A 1 129 ? -14.821 -11.430 25.513 1.00 86.25 129 GLU A N 1
ATOM 1019 C CA . GLU A 1 129 ? -15.776 -12.409 26.034 1.00 86.25 129 GLU A CA 1
ATOM 1020 C C . GLU A 1 129 ? -17.163 -12.127 25.452 1.00 86.25 129 GLU A C 1
ATOM 1022 O O . GLU A 1 129 ? -17.850 -11.180 25.834 1.00 86.25 129 GLU A O 1
ATOM 1027 N N . GLY A 1 130 ? -17.585 -12.934 24.477 1.00 86.75 130 GLY A N 1
ATOM 1028 C CA . GLY A 1 130 ? -18.859 -12.717 23.793 1.00 86.75 130 GLY A CA 1
ATOM 1029 C C . GLY A 1 130 ? -18.903 -11.361 23.077 1.00 86.75 130 GLY A C 1
ATOM 1030 O O . GLY A 1 130 ? -18.288 -11.196 22.018 1.00 86.75 130 GLY A O 1
ATOM 1031 N N . LYS A 1 131 ? -19.677 -10.406 23.610 1.00 88.00 131 LYS A N 1
ATOM 1032 C CA . LYS A 1 131 ? -19.734 -9.016 23.116 1.00 88.00 131 LYS A CA 1
ATOM 1033 C C . LYS A 1 131 ? -18.826 -8.036 23.834 1.00 88.00 131 LYS A C 1
ATOM 1035 O O . LYS A 1 131 ? -18.480 -7.017 23.239 1.00 88.00 131 LYS A O 1
ATOM 1040 N N . SER A 1 132 ? -18.372 -8.406 25.018 1.00 90.06 132 SER A N 1
ATOM 1041 C CA . SER A 1 132 ? -17.597 -7.548 25.888 1.00 90.06 132 SER A CA 1
ATOM 1042 C C . SER A 1 132 ? -16.122 -7.569 25.504 1.00 90.06 132 SER A C 1
ATOM 1044 O O . SER A 1 132 ? -15.504 -8.626 25.344 1.00 90.06 132 SER A O 1
ATOM 1046 N N . VAL A 1 133 ? -15.551 -6.379 25.358 1.00 90.31 133 VAL A N 1
ATOM 1047 C CA . VAL A 1 133 ? -14.132 -6.141 25.115 1.00 90.31 133 VAL A CA 1
ATOM 1048 C C . VAL A 1 133 ? -13.532 -5.507 26.358 1.00 90.31 133 VAL A C 1
ATOM 1050 O O . VAL A 1 133 ? -13.915 -4.403 26.734 1.00 90.31 133 VAL A O 1
ATOM 1053 N N . HIS A 1 134 ? -12.563 -6.186 26.963 1.00 89.88 134 HIS A N 1
ATOM 1054 C CA . HIS A 1 134 ? -11.847 -5.727 28.147 1.00 89.88 134 HIS A CA 1
ATOM 1055 C C . HIS A 1 134 ? -10.492 -5.147 27.741 1.00 89.88 134 HIS A C 1
ATOM 1057 O O . HIS A 1 134 ? -9.665 -5.831 27.125 1.00 89.88 134 HIS A O 1
ATOM 1063 N N . PHE A 1 135 ? -10.256 -3.888 28.095 1.00 88.81 135 PHE A N 1
ATOM 1064 C CA . PHE A 1 135 ? -9.029 -3.156 27.799 1.00 88.81 135 PHE A CA 1
ATOM 1065 C C . PHE A 1 135 ? -8.071 -3.195 28.992 1.00 88.81 135 PHE A C 1
ATOM 1067 O O . PHE A 1 135 ? -8.475 -3.366 30.142 1.00 88.81 135 PHE A O 1
ATOM 1074 N N . ARG A 1 136 ? -6.771 -3.021 28.735 1.00 85.88 136 ARG A N 1
ATOM 1075 C CA . ARG A 1 136 ? -5.758 -3.023 29.806 1.00 85.88 136 ARG A CA 1
ATOM 1076 C C . ARG A 1 136 ? -5.822 -1.817 30.742 1.00 85.88 136 ARG A C 1
ATOM 1078 O O . ARG A 1 136 ? -5.228 -1.877 31.811 1.00 85.88 136 ARG A O 1
ATOM 1085 N N . ASP A 1 137 ? -6.527 -0.752 30.366 1.00 86.31 137 ASP A N 1
ATOM 1086 C CA . ASP A 1 137 ? -6.809 0.383 31.256 1.00 86.31 137 ASP A CA 1
ATOM 1087 C C . ASP A 1 137 ? -7.925 0.075 32.280 1.00 86.31 137 ASP A C 1
ATOM 1089 O O . ASP A 1 137 ? -8.319 0.954 33.041 1.00 86.31 137 ASP A O 1
ATOM 1093 N N . GLY A 1 138 ? -8.440 -1.162 32.297 1.00 88.50 138 GLY A N 1
ATOM 1094 C CA . GLY A 1 138 ? -9.524 -1.609 33.170 1.00 88.50 138 GLY A CA 1
ATOM 1095 C C . GLY A 1 138 ? -10.918 -1.297 32.626 1.00 88.50 138 GLY A C 1
ATOM 1096 O O . GLY A 1 138 ? -11.909 -1.772 33.179 1.00 88.50 138 GLY A O 1
ATOM 1097 N N . THR A 1 139 ? -11.026 -0.536 31.532 1.00 90.12 139 THR A N 1
ATOM 1098 C CA . THR A 1 139 ? -12.324 -0.254 30.920 1.00 90.12 139 THR A CA 1
ATOM 1099 C C . THR A 1 139 ? -12.840 -1.443 30.125 1.00 90.12 139 THR A C 1
ATOM 1101 O O . THR A 1 139 ? -12.095 -2.329 29.703 1.00 90.12 139 THR A O 1
ATOM 1104 N N . THR A 1 140 ? -14.155 -1.478 29.944 1.00 91.00 140 THR A N 1
ATOM 1105 C CA . THR A 1 140 ? -14.849 -2.532 29.207 1.00 91.00 140 THR A CA 1
ATOM 1106 C C . THR A 1 140 ? -15.903 -1.901 28.305 1.00 91.00 140 THR A C 1
ATOM 1108 O O . THR A 1 140 ? -16.495 -0.882 28.668 1.00 91.00 140 THR A O 1
ATOM 1111 N N . ALA A 1 141 ? -16.125 -2.474 27.123 1.00 90.44 141 ALA A N 1
ATOM 1112 C CA . ALA A 1 141 ? -17.186 -2.040 26.223 1.00 90.44 141 ALA A CA 1
ATOM 1113 C C . ALA A 1 141 ? -17.759 -3.203 25.414 1.00 90.44 141 ALA A C 1
ATOM 1115 O O . ALA A 1 141 ? -17.006 -4.031 24.904 1.00 90.44 141 ALA A O 1
ATOM 1116 N N . ASP A 1 142 ? -19.078 -3.210 25.233 1.00 93.81 142 ASP A N 1
ATOM 1117 C CA . ASP A 1 142 ? -19.727 -4.120 24.296 1.00 93.81 142 ASP A CA 1
ATOM 1118 C C . ASP A 1 142 ? -19.599 -3.612 22.861 1.00 93.81 142 ASP A C 1
ATOM 1120 O O . ASP A 1 142 ? -19.822 -2.430 22.582 1.00 93.81 142 ASP A O 1
ATOM 1124 N N . VAL A 1 143 ? -19.251 -4.519 21.947 1.00 93.88 143 VAL A N 1
ATOM 1125 C CA . VAL A 1 143 ? -19.088 -4.216 20.522 1.00 93.88 143 VAL A CA 1
ATOM 1126 C C . VAL A 1 143 ? -19.872 -5.194 19.655 1.00 93.88 143 VAL A C 1
ATOM 1128 O O . VAL A 1 143 ? -19.893 -6.413 19.879 1.00 93.88 143 VAL A O 1
ATOM 1131 N N . ASP A 1 144 ? -20.504 -4.651 18.624 1.00 94.50 144 ASP A N 1
ATOM 1132 C CA . ASP A 1 144 ? -21.280 -5.416 17.660 1.00 94.50 144 ASP A CA 1
ATOM 1133 C C . ASP A 1 144 ? -20.381 -6.001 16.581 1.00 94.50 144 ASP A C 1
ATOM 1135 O O . ASP A 1 144 ? -20.576 -7.165 16.253 1.00 94.50 144 ASP A O 1
ATOM 1139 N N . ALA A 1 145 ? -19.352 -5.273 16.123 1.00 93.88 145 ALA A N 1
ATOM 1140 C CA . ALA A 1 145 ? -18.370 -5.784 15.166 1.00 93.88 145 ALA A CA 1
ATOM 1141 C C . ALA A 1 145 ? -16.931 -5.310 15.444 1.00 93.88 145 ALA A C 1
ATOM 1143 O O . ALA A 1 145 ? -16.693 -4.327 16.147 1.00 93.88 145 ALA A O 1
ATOM 1144 N N . ILE A 1 146 ? -15.966 -6.030 14.871 1.00 93.56 146 ILE A N 1
ATOM 1145 C CA . ILE A 1 146 ? -14.526 -5.800 14.980 1.00 93.56 146 ILE A CA 1
ATOM 1146 C C . ILE A 1 146 ? -13.937 -5.640 13.577 1.00 93.56 146 ILE A C 1
ATOM 1148 O O . ILE A 1 146 ? -14.015 -6.543 12.745 1.00 93.56 146 ILE A O 1
ATOM 1152 N N . MET A 1 147 ? -13.290 -4.508 13.337 1.00 95.12 147 MET A N 1
ATOM 1153 C CA . MET A 1 147 ? -12.539 -4.21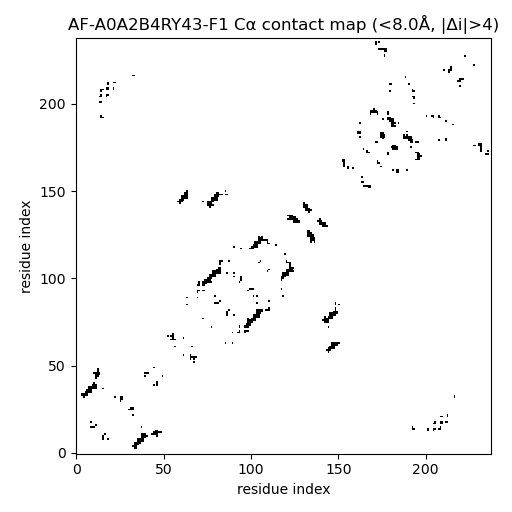9 12.124 1.00 95.12 147 MET A CA 1
ATOM 1154 C C . MET A 1 147 ? -11.042 -4.333 12.403 1.00 95.12 147 MET A C 1
ATOM 1156 O O . MET A 1 147 ? -10.486 -3.561 13.182 1.00 95.12 147 MET A O 1
ATOM 1160 N N . LEU A 1 148 ? -10.362 -5.266 11.748 1.00 94.75 148 LEU A N 1
ATOM 1161 C CA . LEU A 1 148 ? -8.915 -5.423 11.824 1.00 94.75 148 LEU A CA 1
ATOM 1162 C C . LEU A 1 148 ? -8.251 -4.493 10.803 1.00 94.75 148 LEU A C 1
ATOM 1164 O O . LEU A 1 148 ? -8.152 -4.807 9.620 1.00 94.75 148 LEU A O 1
ATOM 1168 N N . CYS A 1 149 ? -7.763 -3.349 11.270 1.00 95.94 149 CYS A N 1
ATOM 1169 C CA . CYS A 1 149 ? -6.958 -2.395 10.503 1.00 95.94 149 CYS A CA 1
ATOM 1170 C C . CYS A 1 149 ? -5.459 -2.624 10.757 1.00 95.94 149 CYS A C 1
ATOM 1172 O O . CYS A 1 149 ? -4.699 -1.696 11.038 1.00 95.94 149 CYS A O 1
ATOM 1174 N N . THR A 1 150 ? -5.034 -3.887 10.688 1.00 93.62 150 THR A N 1
ATOM 1175 C CA . THR A 1 150 ? -3.712 -4.359 11.133 1.00 93.62 150 THR A CA 1
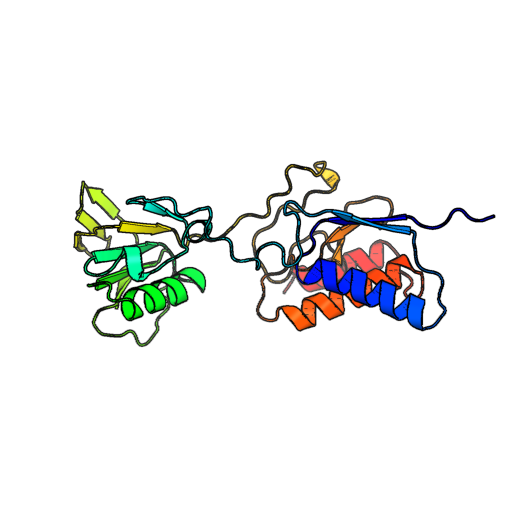ATOM 1176 C C . THR A 1 150 ? -2.640 -4.364 10.040 1.00 93.62 150 THR A C 1
ATOM 1178 O O . THR A 1 150 ? -1.529 -4.840 10.267 1.00 93.62 150 THR A O 1
ATOM 1181 N N . GLY A 1 151 ? -2.946 -3.793 8.876 1.00 93.12 151 GLY A N 1
ATOM 1182 C CA . GLY A 1 151 ? -2.011 -3.630 7.767 1.00 93.12 151 GLY A CA 1
ATOM 1183 C C . GLY A 1 151 ? -1.953 -4.830 6.823 1.00 93.12 151 GLY A C 1
ATOM 1184 O O . GLY A 1 151 ? -2.816 -5.699 6.827 1.00 93.12 151 GLY A O 1
ATOM 1185 N N . TYR A 1 152 ? -0.927 -4.850 5.976 1.00 93.56 152 TYR A N 1
ATOM 1186 C CA . TYR A 1 152 ? -0.761 -5.828 4.902 1.00 93.56 152 TYR A CA 1
ATOM 1187 C C . TYR A 1 152 ? 0.661 -6.381 4.888 1.00 93.56 152 TYR A C 1
ATOM 1189 O O . TYR A 1 152 ? 1.598 -5.741 5.371 1.00 93.56 152 TYR A O 1
ATOM 1197 N N . LEU A 1 153 ? 0.819 -7.556 4.283 1.00 93.06 153 LEU A N 1
ATOM 1198 C CA . LEU A 1 153 ? 2.113 -8.177 4.021 1.00 93.06 153 LEU A CA 1
ATOM 1199 C C . LEU A 1 153 ? 2.418 -8.129 2.525 1.00 93.06 153 LEU A C 1
ATOM 1201 O O . LEU A 1 153 ? 1.524 -8.312 1.698 1.00 93.06 153 LEU A O 1
ATOM 1205 N N . PHE A 1 154 ? 3.693 -7.958 2.172 1.00 93.75 154 PHE A N 1
ATOM 1206 C CA . PHE A 1 154 ? 4.136 -8.241 0.810 1.00 93.75 154 PHE A CA 1
ATOM 1207 C C . PHE A 1 154 ? 3.996 -9.739 0.540 1.00 93.75 154 PHE A C 1
ATOM 1209 O O . PHE A 1 154 ? 4.624 -10.563 1.207 1.00 93.75 154 PHE A O 1
ATOM 1216 N N . HIS A 1 155 ? 3.160 -10.093 -0.435 1.00 92.88 155 HIS A N 1
ATOM 1217 C CA . HIS A 1 155 ? 2.860 -11.479 -0.765 1.00 92.88 155 HIS A CA 1
ATOM 1218 C C . HIS A 1 155 ? 2.892 -11.696 -2.281 1.00 92.88 155 HIS A C 1
ATOM 1220 O O . HIS A 1 155 ? 2.027 -11.219 -3.011 1.00 92.88 155 HIS A O 1
ATOM 1226 N N . PHE A 1 156 ? 3.898 -12.442 -2.748 1.00 93.88 156 PHE A N 1
ATOM 1227 C CA . PHE A 1 156 ? 4.103 -12.767 -4.164 1.00 93.88 156 PHE A CA 1
ATOM 1228 C C . PHE A 1 156 ? 4.217 -14.291 -4.342 1.00 93.88 156 PHE A C 1
ATOM 1230 O O . PHE A 1 156 ? 5.328 -14.820 -4.482 1.00 93.88 156 PHE A O 1
ATOM 1237 N N . PRO A 1 157 ? 3.088 -15.026 -4.291 1.00 92.88 157 PRO A N 1
ATOM 1238 C CA . PRO A 1 157 ? 3.093 -16.492 -4.302 1.00 92.88 157 PRO A CA 1
ATOM 1239 C C . PRO A 1 157 ? 3.545 -17.068 -5.650 1.00 92.88 157 PRO A C 1
ATOM 1241 O O . PRO A 1 157 ? 4.053 -18.181 -5.705 1.00 92.88 157 PRO A O 1
ATOM 1244 N N . PHE A 1 158 ? 3.422 -16.284 -6.721 1.00 92.44 158 PHE A N 1
ATOM 1245 C CA . PHE A 1 158 ? 3.800 -16.642 -8.089 1.00 92.44 158 PHE A CA 1
ATOM 1246 C C . PHE A 1 158 ? 5.293 -16.437 -8.402 1.00 92.44 158 PHE A C 1
ATOM 1248 O O . PHE A 1 158 ? 5.737 -16.780 -9.495 1.00 92.44 158 PHE A O 1
ATOM 1255 N N . LEU A 1 159 ? 6.073 -15.852 -7.484 1.00 94.12 159 LEU A N 1
ATOM 1256 C CA . LEU A 1 159 ? 7.511 -15.636 -7.672 1.00 94.12 159 LEU A CA 1
ATOM 1257 C C . LEU A 1 159 ? 8.339 -16.718 -6.980 1.00 94.12 159 LEU A C 1
ATOM 1259 O O . LEU A 1 159 ? 8.031 -17.113 -5.857 1.00 94.12 159 LEU A O 1
ATOM 1263 N N . GLU A 1 160 ? 9.437 -17.127 -7.617 1.00 93.38 160 GLU A N 1
ATOM 1264 C CA . GLU A 1 160 ? 10.506 -17.905 -6.980 1.00 93.38 160 GLU A CA 1
ATOM 1265 C C . GLU A 1 160 ? 11.134 -17.134 -5.811 1.00 93.38 160 GLU A C 1
ATOM 1267 O O . GLU A 1 160 ? 11.199 -15.903 -5.823 1.00 93.38 160 GLU A O 1
ATOM 1272 N N . GLU A 1 161 ? 11.691 -17.858 -4.839 1.00 91.00 161 GLU A N 1
ATOM 1273 C CA . GLU A 1 161 ? 12.220 -17.274 -3.602 1.00 91.00 161 GLU A CA 1
ATOM 1274 C C . GLU A 1 161 ? 13.262 -16.167 -3.841 1.00 91.00 161 GLU A C 1
ATOM 1276 O O . GLU A 1 161 ? 13.165 -15.093 -3.260 1.00 91.00 161 GLU A O 1
ATOM 1281 N N . ARG A 1 162 ? 14.198 -16.360 -4.779 1.00 90.81 162 ARG A N 1
ATOM 1282 C CA . ARG A 1 162 ? 15.236 -15.361 -5.117 1.00 90.81 162 ARG A CA 1
ATOM 1283 C C . ARG A 1 162 ? 14.696 -14.052 -5.713 1.00 90.81 162 ARG A C 1
ATOM 1285 O O . ARG A 1 162 ? 15.412 -13.054 -5.777 1.00 90.81 162 ARG A O 1
ATOM 1292 N N . LEU A 1 163 ? 13.470 -14.067 -6.234 1.00 93.69 163 LEU A N 1
ATOM 1293 C CA . LEU A 1 163 ? 12.811 -12.891 -6.808 1.00 93.69 163 LEU A CA 1
ATOM 1294 C C . LEU A 1 163 ? 11.893 -12.212 -5.795 1.00 93.69 163 LEU A C 1
ATOM 1296 O O . LEU A 1 163 ? 11.457 -11.092 -6.037 1.00 93.69 163 LEU A O 1
ATOM 1300 N N . ARG A 1 164 ? 11.568 -12.883 -4.688 1.00 94.06 164 ARG A N 1
ATOM 1301 C CA . ARG A 1 164 ? 10.505 -12.492 -3.770 1.00 94.06 164 ARG A CA 1
ATOM 1302 C C . ARG A 1 164 ? 11.001 -11.448 -2.771 1.00 94.06 164 ARG A C 1
ATOM 1304 O O . ARG A 1 164 ? 11.880 -11.716 -1.957 1.00 94.06 164 ARG A O 1
ATOM 1311 N N . LEU A 1 165 ? 10.391 -10.264 -2.794 1.00 93.81 165 LEU A N 1
ATOM 1312 C CA . LEU A 1 165 ? 10.612 -9.250 -1.768 1.00 93.81 165 LEU A CA 1
ATOM 1313 C C . LEU A 1 165 ? 10.011 -9.723 -0.437 1.00 93.81 165 LEU A C 1
ATOM 1315 O O . LEU A 1 165 ? 8.812 -9.989 -0.349 1.00 93.81 165 LEU A O 1
ATOM 1319 N N . ARG A 1 166 ? 10.845 -9.775 0.606 1.00 92.19 166 ARG A N 1
ATOM 1320 C CA . ARG A 1 166 ? 10.432 -9.971 2.000 1.00 92.19 166 ARG A CA 1
ATOM 1321 C C . ARG A 1 166 ? 10.878 -8.767 2.816 1.00 92.19 166 ARG A C 1
ATOM 1323 O O . ARG A 1 166 ? 12.066 -8.594 3.070 1.00 92.19 166 ARG A O 1
ATOM 1330 N N . ALA A 1 167 ? 9.933 -7.917 3.192 1.00 92.19 167 ALA A N 1
ATOM 1331 C CA . ALA A 1 167 ? 10.219 -6.710 3.952 1.00 92.19 167 ALA A CA 1
ATOM 1332 C C . ALA A 1 167 ? 9.000 -6.258 4.760 1.00 92.19 167 ALA A C 1
ATOM 1334 O O . ALA A 1 167 ? 7.869 -6.651 4.479 1.00 92.19 167 ALA A O 1
ATOM 1335 N N . ASN A 1 168 ? 9.245 -5.387 5.735 1.00 92.56 168 ASN A N 1
ATOM 1336 C CA . ASN A 1 168 ? 8.191 -4.593 6.356 1.00 92.56 168 ASN A CA 1
ATOM 1337 C C . ASN A 1 168 ? 7.787 -3.436 5.428 1.00 92.56 168 ASN A C 1
ATOM 1339 O O . ASN A 1 168 ? 8.568 -3.015 4.573 1.00 92.56 168 ASN A O 1
ATOM 1343 N N . ASN A 1 169 ? 6.587 -2.886 5.624 1.00 93.12 169 ASN A N 1
ATOM 1344 C CA . ASN A 1 169 ? 6.118 -1.721 4.873 1.00 93.12 169 ASN A CA 1
ATOM 1345 C C . ASN A 1 169 ? 6.804 -0.425 5.358 1.00 93.12 169 ASN A C 1
ATOM 1347 O O . ASN A 1 169 ? 6.281 0.306 6.202 1.00 93.12 169 ASN A O 1
ATOM 1351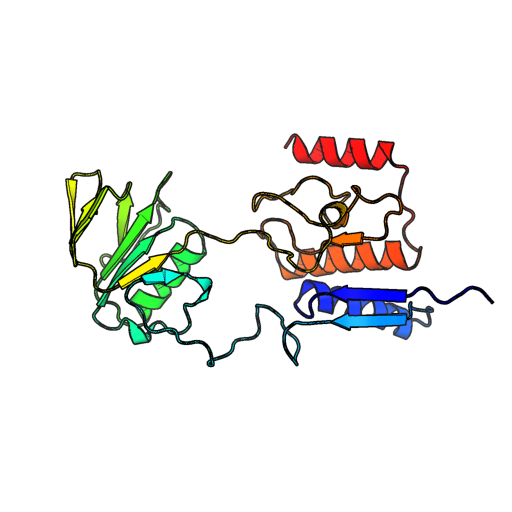 N N . ILE A 1 170 ? 8.001 -0.158 4.835 1.00 94.19 170 ILE A N 1
ATOM 1352 C CA . ILE A 1 170 ? 8.859 0.980 5.201 1.00 94.19 170 ILE A CA 1
ATOM 1353 C C . ILE A 1 170 ? 9.248 1.809 3.971 1.00 94.19 170 ILE A C 1
ATOM 1355 O O . ILE A 1 170 ? 9.030 1.406 2.830 1.00 94.19 170 ILE A O 1
ATOM 1359 N N . LEU A 1 171 ? 9.847 2.983 4.188 1.00 94.38 171 LEU A N 1
ATOM 1360 C CA . LEU A 1 171 ? 10.220 3.907 3.108 1.00 94.38 171 LEU A CA 1
ATOM 1361 C C . LEU A 1 171 ? 11.291 3.359 2.153 1.00 94.38 171 LEU A C 1
ATOM 1363 O O . LEU A 1 171 ? 11.363 3.806 1.003 1.00 94.38 171 LEU A O 1
ATOM 1367 N N . TYR A 1 172 ? 12.140 2.441 2.618 1.00 94.62 172 TYR A N 1
ATOM 1368 C CA . TYR A 1 172 ? 13.164 1.787 1.806 1.00 94.62 172 TYR A CA 1
ATOM 1369 C C . TYR A 1 172 ? 13.242 0.293 2.141 1.00 94.62 172 TYR A C 1
ATOM 1371 O O . TYR A 1 172 ? 14.005 -0.103 3.022 1.00 94.62 172 TYR A O 1
ATOM 1379 N N . PRO A 1 173 ? 12.465 -0.564 1.460 1.00 92.88 173 PRO A N 1
ATOM 1380 C CA . PRO A 1 173 ? 12.651 -2.002 1.585 1.00 92.88 173 PRO A CA 1
ATOM 1381 C C . PRO A 1 173 ? 14.015 -2.402 0.997 1.00 92.88 173 PRO A C 1
ATOM 1383 O O . PRO A 1 173 ? 14.431 -1.894 -0.049 1.00 92.88 173 PRO A O 1
ATOM 1386 N N . ALA A 1 174 ? 14.733 -3.288 1.688 1.00 91.62 174 ALA A N 1
ATOM 1387 C CA . ALA A 1 174 ? 16.075 -3.712 1.294 1.00 91.62 174 ALA A CA 1
ATOM 1388 C C . ALA A 1 174 ? 16.089 -4.455 -0.060 1.00 91.62 174 ALA A C 1
ATOM 1390 O O . ALA A 1 174 ? 15.055 -4.876 -0.572 1.00 91.62 174 ALA A O 1
ATOM 1391 N N . GLY A 1 175 ? 17.279 -4.611 -0.649 1.00 91.56 175 GLY A N 1
ATOM 1392 C CA . GLY A 1 175 ? 17.490 -5.389 -1.884 1.00 91.56 175 GLY A CA 1
ATOM 1393 C C . GLY A 1 175 ? 17.242 -4.641 -3.202 1.00 91.56 175 GLY A C 1
ATOM 1394 O O . GLY A 1 175 ? 17.530 -5.173 -4.279 1.00 91.56 175 GLY A O 1
ATOM 1395 N N . MET A 1 176 ? 16.786 -3.383 -3.149 1.00 94.69 176 MET A N 1
ATOM 1396 C CA . MET A 1 176 ? 16.461 -2.591 -4.342 1.00 94.69 176 MET A CA 1
ATOM 1397 C C . MET A 1 176 ? 17.395 -1.402 -4.567 1.00 94.69 176 MET A C 1
ATOM 1399 O O . MET A 1 176 ? 17.437 -0.482 -3.757 1.00 94.69 176 MET A O 1
ATOM 1403 N N . TYR A 1 177 ? 18.069 -1.335 -5.716 1.00 97.12 177 TYR A N 1
ATOM 1404 C CA . TYR A 1 177 ? 18.732 -0.106 -6.156 1.00 97.12 177 TYR A CA 1
ATOM 1405 C C . TYR A 1 177 ? 17.688 0.920 -6.617 1.00 97.12 177 TYR A C 1
ATOM 1407 O O . TYR A 1 177 ? 16.722 0.582 -7.304 1.00 97.12 177 TYR A O 1
ATOM 1415 N N . LYS A 1 178 ? 17.860 2.184 -6.201 1.00 96.56 178 LYS A N 1
ATOM 1416 C CA . LYS A 1 178 ? 16.913 3.293 -6.449 1.00 96.56 178 LYS A CA 1
ATOM 1417 C C . LYS A 1 178 ? 15.455 3.001 -6.036 1.00 96.56 178 LYS A C 1
ATOM 1419 O O . LYS A 1 178 ? 14.559 3.682 -6.515 1.00 96.56 178 LYS A O 1
ATOM 1424 N N . LYS A 1 179 ? 15.216 2.042 -5.124 1.00 95.12 179 LYS A N 1
ATOM 1425 C CA . LYS A 1 179 ? 13.877 1.528 -4.752 1.00 95.12 179 LYS A CA 1
ATOM 1426 C C . LYS A 1 179 ? 13.098 0.885 -5.912 1.00 95.12 179 LYS A C 1
ATOM 1428 O O . LYS A 1 179 ? 11.881 0.779 -5.821 1.00 95.12 179 LYS A O 1
ATOM 1433 N N . VAL A 1 180 ? 13.776 0.510 -7.002 1.00 97.56 180 VAL A N 1
ATOM 1434 C CA . VAL A 1 180 ? 13.123 -0.046 -8.197 1.00 97.56 180 VAL A CA 1
ATOM 1435 C C . VAL A 1 180 ? 13.788 -1.335 -8.667 1.00 97.56 180 VAL A C 1
ATOM 1437 O O . VAL A 1 180 ? 13.141 -2.370 -8.790 1.00 97.56 180 VAL A O 1
ATOM 1440 N N . LEU A 1 181 ? 15.093 -1.306 -8.933 1.00 97.75 181 LEU A N 1
ATOM 1441 C CA . LEU A 1 181 ? 15.803 -2.455 -9.491 1.00 97.75 181 LEU A CA 1
ATOM 1442 C C . LEU A 1 181 ? 16.107 -3.491 -8.402 1.00 97.75 181 LEU A C 1
ATOM 1444 O O . LEU A 1 181 ? 16.861 -3.194 -7.477 1.00 97.75 181 LEU A O 1
ATOM 1448 N N . TRP A 1 182 ? 15.596 -4.715 -8.540 1.00 96.56 182 TRP A N 1
ATOM 1449 C CA . TRP A 1 182 ? 15.892 -5.829 -7.636 1.00 96.56 182 TRP A CA 1
ATOM 1450 C C . TRP A 1 182 ? 17.290 -6.393 -7.906 1.00 96.56 182 TRP A C 1
ATOM 1452 O O . TRP A 1 182 ? 17.548 -7.062 -8.913 1.00 96.56 182 TRP A O 1
ATOM 1462 N N . THR A 1 183 ? 18.205 -6.110 -6.983 1.00 94.12 183 THR A N 1
ATOM 1463 C CA . THR A 1 183 ? 19.638 -6.415 -7.134 1.00 94.12 183 THR A CA 1
ATOM 1464 C C . THR A 1 183 ? 20.048 -7.783 -6.597 1.00 94.12 183 THR A C 1
ATOM 1466 O O . THR A 1 183 ? 21.195 -8.179 -6.771 1.00 94.12 183 THR A O 1
ATOM 1469 N N . GLU A 1 184 ? 19.111 -8.545 -6.030 1.00 9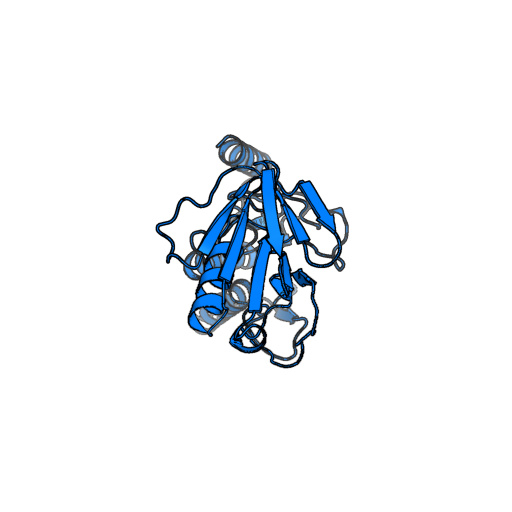0.06 184 GLU A N 1
ATOM 1470 C CA . GLU A 1 184 ? 19.361 -9.926 -5.586 1.00 90.06 184 GLU A CA 1
ATOM 1471 C C . GLU A 1 184 ? 19.311 -10.931 -6.761 1.00 90.06 184 GLU A C 1
ATOM 1473 O O . GLU A 1 184 ? 19.441 -12.144 -6.592 1.00 90.06 184 GLU A O 1
ATOM 1478 N N . THR A 1 185 ? 19.153 -10.434 -7.998 1.00 86.38 185 THR A N 1
ATOM 1479 C CA . THR A 1 185 ? 19.279 -11.223 -9.233 1.00 86.38 185 THR A CA 1
ATOM 1480 C C . THR A 1 185 ? 20.639 -11.037 -9.902 1.00 86.38 185 THR A C 1
ATOM 1482 O O . THR A 1 185 ? 21.280 -9.996 -9.796 1.00 86.38 185 THR A O 1
ATOM 1485 N N . ARG A 1 186 ? 21.082 -12.032 -10.682 1.00 81.25 186 ARG A N 1
ATOM 1486 C CA . ARG A 1 186 ? 22.385 -11.974 -11.370 1.00 81.25 186 ARG A CA 1
ATOM 1487 C C . ARG A 1 186 ? 22.436 -11.014 -12.565 1.00 81.25 186 ARG A C 1
ATOM 1489 O O . ARG A 1 186 ? 23.536 -10.673 -12.988 1.00 81.25 186 ARG A O 1
ATOM 1496 N N . ASN A 1 187 ? 21.295 -10.630 -13.143 1.00 85.88 187 ASN A N 1
ATOM 1497 C CA . ASN A 1 187 ? 21.241 -9.998 -14.466 1.00 85.88 187 ASN A CA 1
ATOM 1498 C C . ASN A 1 187 ? 20.564 -8.617 -14.509 1.00 85.88 187 ASN A C 1
ATOM 1500 O O . ASN A 1 187 ? 20.422 -8.083 -15.606 1.00 85.88 187 ASN A O 1
ATOM 1504 N N . ASN A 1 188 ? 20.174 -8.036 -13.367 1.00 92.12 188 ASN A N 1
ATOM 1505 C CA . ASN A 1 188 ? 19.544 -6.710 -13.284 1.00 92.12 188 ASN A CA 1
ATOM 1506 C C . ASN A 1 188 ? 18.305 -6.548 -14.193 1.00 92.12 188 ASN A C 1
ATOM 1508 O O . ASN A 1 188 ? 18.100 -5.493 -14.791 1.00 92.12 188 ASN A O 1
ATOM 1512 N N . LYS A 1 189 ? 17.488 -7.603 -14.336 1.00 94.06 189 LYS A N 1
ATOM 1513 C CA . LYS A 1 189 ? 16.292 -7.603 -15.208 1.00 94.06 189 LYS A CA 1
ATOM 1514 C C . LYS A 1 189 ? 14.962 -7.618 -14.456 1.00 94.06 189 LYS A C 1
ATOM 1516 O O . LYS A 1 189 ? 13.922 -7.740 -15.094 1.00 94.06 189 LYS A O 1
ATOM 1521 N N . PHE A 1 190 ? 14.986 -7.547 -13.128 1.00 96.88 190 PHE A N 1
ATOM 1522 C CA . PHE A 1 190 ? 13.788 -7.637 -12.299 1.00 96.88 190 PHE A CA 1
ATOM 1523 C C . PHE A 1 190 ? 13.559 -6.314 -11.569 1.00 96.88 190 PHE A C 1
ATOM 1525 O O . PHE A 1 190 ? 14.470 -5.804 -10.918 1.00 96.88 190 PHE A O 1
ATOM 1532 N N . PHE A 1 191 ? 12.358 -5.757 -11.693 1.00 97.94 191 PHE A N 1
ATOM 1533 C CA . PHE A 1 191 ? 12.005 -4.446 -11.155 1.00 97.94 191 PHE A CA 1
ATOM 1534 C C . PHE A 1 191 ? 10.757 -4.573 -10.283 1.00 97.94 191 PHE A C 1
ATOM 1536 O O . PHE A 1 191 ? 9.784 -5.213 -10.672 1.00 97.94 191 PHE A O 1
ATOM 1543 N N . TYR A 1 192 ? 10.794 -3.935 -9.121 1.00 97.62 192 TYR A N 1
ATOM 1544 C CA . TYR A 1 192 ? 9.653 -3.718 -8.244 1.00 97.62 192 TYR A CA 1
ATOM 1545 C C . TYR A 1 192 ? 9.274 -2.240 -8.308 1.00 97.62 192 TYR A C 1
ATOM 1547 O O . TYR A 1 192 ? 10.143 -1.380 -8.243 1.00 97.62 192 TYR A O 1
ATOM 1555 N N . LEU A 1 193 ? 7.991 -1.919 -8.444 1.00 97.25 193 LEU A N 1
ATOM 1556 C CA . LEU A 1 193 ? 7.513 -0.534 -8.427 1.00 97.25 193 LEU A CA 1
ATOM 1557 C C . LEU A 1 193 ? 6.473 -0.377 -7.320 1.00 97.25 193 LEU A C 1
ATOM 1559 O O . LEU A 1 193 ? 5.700 -1.296 -7.071 1.00 97.25 193 LEU A O 1
ATOM 1563 N N . GLY A 1 194 ? 6.465 0.775 -6.645 1.00 95.56 194 GLY A N 1
ATOM 1564 C CA . GLY A 1 194 ? 5.475 1.083 -5.609 1.00 95.56 194 GLY A CA 1
ATOM 1565 C C . GLY A 1 194 ? 5.586 0.264 -4.316 1.00 95.56 194 GLY A C 1
ATOM 1566 O O . GLY A 1 194 ? 4.634 0.244 -3.541 1.00 95.56 194 GLY A O 1
ATOM 1567 N N . MET A 1 195 ? 6.726 -0.396 -4.068 1.00 95.50 195 MET A N 1
ATOM 1568 C CA . MET A 1 195 ? 6.926 -1.270 -2.898 1.00 95.50 195 MET A CA 1
ATOM 1569 C C . MET A 1 195 ? 7.334 -0.529 -1.619 1.00 95.50 195 MET A C 1
ATOM 1571 O O . MET A 1 195 ? 7.363 -1.118 -0.545 1.00 95.50 195 MET A O 1
ATOM 1575 N N . GLN A 1 196 ? 7.686 0.751 -1.702 1.00 94.81 196 GLN A N 1
ATOM 1576 C CA . GLN A 1 196 ? 7.898 1.587 -0.523 1.00 94.81 196 GLN A CA 1
ATOM 1577 C C . GLN A 1 196 ? 6.572 1.972 0.136 1.00 94.81 196 GLN A C 1
ATOM 1579 O O . GLN A 1 196 ? 5.567 2.155 -0.551 1.00 94.81 196 GLN A O 1
ATOM 1584 N N . ASN A 1 197 ? 6.606 2.208 1.448 1.00 93.69 197 ASN A N 1
ATOM 1585 C CA . ASN A 1 197 ? 5.506 2.863 2.147 1.00 93.69 197 ASN A CA 1
ATOM 1586 C C . ASN A 1 197 ? 5.212 4.238 1.511 1.00 93.69 197 ASN A C 1
ATOM 1588 O O . ASN A 1 197 ? 6.131 4.978 1.140 1.00 93.69 197 ASN A O 1
ATOM 1592 N N . GLN A 1 198 ? 3.931 4.548 1.339 1.00 91.62 198 GLN A N 1
ATOM 1593 C CA . GLN A 1 198 ? 3.446 5.551 0.398 1.00 91.62 198 GLN A CA 1
ATOM 1594 C C . GLN A 1 198 ? 2.955 6.794 1.141 1.00 91.62 198 GLN A C 1
ATOM 1596 O O . GLN A 1 198 ? 1.812 6.864 1.573 1.00 91.62 198 GLN A O 1
ATOM 1601 N N . TYR A 1 199 ? 3.826 7.797 1.244 1.00 89.44 199 TYR A N 1
ATOM 1602 C CA . TYR A 1 199 ? 3.422 9.175 1.558 1.00 89.44 199 TYR A CA 1
ATOM 1603 C C . TYR A 1 199 ? 3.048 9.935 0.282 1.00 89.44 199 TYR A C 1
ATOM 1605 O O . TYR A 1 199 ? 2.074 10.677 0.250 1.00 89.44 199 TYR A O 1
ATOM 1613 N N . CYS A 1 200 ? 3.797 9.692 -0.794 1.00 91.12 200 CYS A N 1
ATOM 1614 C CA . CYS A 1 200 ? 3.433 10.092 -2.147 1.00 91.12 200 CYS A CA 1
ATOM 1615 C C . CYS A 1 200 ? 3.159 8.829 -2.971 1.00 91.12 200 CYS A C 1
ATOM 1617 O O . CYS A 1 200 ? 3.879 7.835 -2.843 1.00 91.12 200 CYS A O 1
ATOM 1619 N N . THR A 1 201 ? 2.138 8.880 -3.824 1.00 93.00 201 THR A N 1
ATOM 1620 C CA . THR A 1 201 ? 1.654 7.731 -4.601 1.00 93.00 201 THR A CA 1
ATOM 1621 C C . THR A 1 201 ? 1.949 7.916 -6.090 1.00 93.00 201 THR A C 1
ATOM 1623 O O . THR A 1 201 ? 3.032 7.559 -6.552 1.00 93.00 201 THR A O 1
ATOM 1626 N N . LEU A 1 202 ? 1.022 8.523 -6.836 1.00 93.69 202 LEU A N 1
ATOM 1627 C CA . LEU A 1 202 ? 1.012 8.557 -8.302 1.00 93.69 202 LEU A CA 1
ATOM 1628 C C . LEU A 1 202 ? 2.294 9.148 -8.901 1.00 93.69 202 LEU A C 1
ATOM 1630 O O . LEU A 1 202 ? 2.872 8.568 -9.814 1.00 93.69 202 LEU A O 1
ATOM 1634 N N . THR A 1 203 ? 2.791 10.251 -8.343 1.00 95.38 203 THR A N 1
ATOM 1635 C CA . THR A 1 203 ? 4.012 10.911 -8.830 1.00 95.38 203 THR A CA 1
ATOM 1636 C C . THR A 1 203 ? 5.268 10.068 -8.618 1.00 95.38 203 THR A C 1
ATOM 1638 O O . THR A 1 203 ? 6.156 10.066 -9.469 1.00 95.38 203 THR A O 1
ATOM 1641 N N . ILE A 1 204 ? 5.349 9.309 -7.518 1.00 96.12 204 ILE A N 1
ATOM 1642 C CA . ILE A 1 204 ? 6.463 8.377 -7.309 1.00 96.12 204 ILE A CA 1
ATOM 1643 C C . ILE A 1 204 ? 6.334 7.181 -8.251 1.00 96.12 204 ILE A C 1
ATOM 1645 O O . ILE A 1 204 ? 7.345 6.748 -8.798 1.00 96.12 204 ILE A O 1
ATOM 1649 N N . PHE A 1 205 ? 5.126 6.654 -8.464 1.00 96.69 205 PHE A N 1
ATOM 1650 C CA . PHE A 1 205 ? 4.919 5.543 -9.394 1.00 96.69 205 PHE A CA 1
ATOM 1651 C C . PHE A 1 205 ? 5.363 5.907 -10.811 1.00 96.69 205 PHE A C 1
ATOM 1653 O O . PHE A 1 205 ? 6.085 5.127 -11.429 1.00 96.69 205 PHE A O 1
ATOM 1660 N N . ASP A 1 206 ? 5.014 7.106 -11.277 1.00 97.81 206 ASP A N 1
ATOM 1661 C CA . ASP A 1 206 ? 5.427 7.620 -12.582 1.00 97.81 206 ASP A CA 1
ATOM 1662 C C . ASP A 1 206 ? 6.950 7.798 -12.665 1.00 97.81 206 ASP A C 1
ATOM 1664 O O . ASP A 1 206 ? 7.601 7.277 -13.569 1.00 97.81 206 ASP A O 1
ATOM 1668 N N . ALA A 1 207 ? 7.569 8.412 -11.650 1.00 98.12 207 ALA A N 1
ATOM 1669 C CA . ALA A 1 207 ? 9.022 8.561 -11.596 1.00 98.12 207 ALA A CA 1
ATOM 1670 C C . ALA A 1 207 ? 9.761 7.206 -11.599 1.00 98.12 207 ALA A C 1
ATOM 1672 O O . ALA A 1 207 ? 10.767 7.045 -12.297 1.00 98.12 207 ALA A O 1
ATOM 1673 N N . GLN A 1 208 ? 9.264 6.219 -10.845 1.00 98.38 208 GLN A N 1
ATOM 1674 C CA . GLN A 1 208 ? 9.814 4.860 -10.816 1.00 98.38 208 GLN A CA 1
ATOM 1675 C C . GLN A 1 208 ? 9.639 4.151 -12.162 1.00 98.38 208 GLN A C 1
ATOM 1677 O O . GLN A 1 208 ? 10.576 3.503 -12.635 1.00 98.38 208 GLN A O 1
ATOM 1682 N N . ALA A 1 209 ? 8.474 4.300 -12.791 1.00 98.50 209 ALA A N 1
ATOM 1683 C CA . ALA A 1 209 ? 8.174 3.731 -14.096 1.00 98.50 209 ALA A CA 1
ATOM 1684 C C . ALA A 1 209 ? 9.060 4.321 -15.195 1.00 98.50 209 ALA A C 1
ATOM 1686 O O . ALA A 1 209 ? 9.702 3.565 -15.924 1.00 98.50 209 ALA A O 1
ATOM 1687 N N . ASN A 1 210 ? 9.182 5.648 -15.260 1.00 98.31 210 ASN A N 1
ATOM 1688 C CA . ASN A 1 210 ? 10.080 6.327 -16.188 1.00 98.31 210 ASN A CA 1
ATOM 1689 C C . ASN A 1 210 ? 11.528 5.850 -16.008 1.00 98.31 210 ASN A C 1
ATOM 1691 O O . ASN A 1 210 ? 12.222 5.526 -16.972 1.00 98.31 210 ASN A O 1
ATOM 1695 N N . TRP A 1 211 ? 11.993 5.762 -14.757 1.00 98.56 211 TRP A N 1
ATOM 1696 C CA . TRP A 1 211 ? 13.342 5.292 -14.451 1.00 98.56 211 TRP A CA 1
ATOM 1697 C C . TRP A 1 211 ? 13.566 3.844 -14.920 1.00 98.56 211 TRP A C 1
ATOM 1699 O O . TRP A 1 211 ? 14.572 3.561 -15.575 1.00 98.56 211 TRP A O 1
ATOM 1709 N N . ALA A 1 212 ? 12.617 2.940 -14.654 1.00 98.25 212 ALA A N 1
ATOM 1710 C CA . ALA A 1 212 ? 12.682 1.549 -15.102 1.00 98.25 212 ALA A CA 1
ATOM 1711 C C . ALA A 1 212 ? 12.692 1.439 -16.634 1.00 98.25 212 ALA A C 1
ATOM 1713 O O . ALA A 1 212 ? 13.520 0.724 -17.197 1.00 98.25 212 ALA A O 1
ATOM 1714 N N . VAL A 1 213 ? 11.822 2.184 -17.321 1.00 98.12 213 VAL A N 1
ATOM 1715 C CA . VAL A 1 213 ? 11.728 2.190 -18.789 1.00 98.12 213 VAL A CA 1
ATOM 1716 C C . VAL A 1 213 ? 13.024 2.684 -19.429 1.00 98.12 213 VAL A C 1
ATOM 1718 O O . VAL A 1 213 ? 13.511 2.052 -20.369 1.00 98.12 213 VAL A O 1
ATOM 1721 N N . ASN A 1 214 ? 13.648 3.732 -18.884 1.00 97.06 214 ASN A N 1
ATOM 1722 C CA . ASN A 1 214 ? 14.951 4.206 -19.359 1.00 97.06 214 ASN A CA 1
ATOM 1723 C C . ASN A 1 214 ? 16.064 3.163 -19.148 1.00 97.06 214 ASN A C 1
ATOM 1725 O O . ASN A 1 214 ? 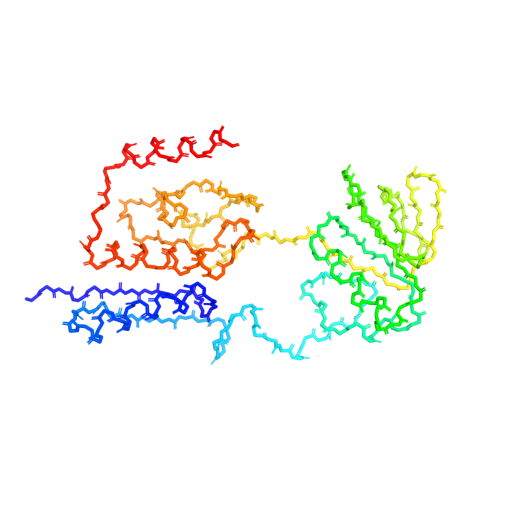16.915 2.990 -20.020 1.00 97.06 214 ASN A O 1
ATOM 1729 N N . CYS A 1 215 ? 16.032 2.395 -18.053 1.00 96.50 215 CYS A N 1
ATOM 1730 C CA . CYS A 1 215 ? 16.961 1.273 -17.858 1.00 96.50 215 CYS A CA 1
ATOM 1731 C C . CYS A 1 215 ? 16.734 0.151 -18.883 1.00 96.50 215 CYS A C 1
ATOM 1733 O O . CYS A 1 215 ? 17.680 -0.383 -19.461 1.00 96.50 215 CYS A O 1
ATOM 1735 N N . ILE A 1 216 ? 15.472 -0.224 -19.114 1.00 96.00 216 ILE A N 1
ATOM 1736 C CA . ILE A 1 216 ? 15.096 -1.334 -20.002 1.00 96.00 216 ILE A CA 1
ATOM 1737 C C . ILE A 1 216 ? 15.461 -1.022 -21.458 1.00 96.00 216 ILE A C 1
ATOM 1739 O O . ILE A 1 216 ? 15.987 -1.882 -22.176 1.00 96.00 216 ILE A O 1
ATOM 1743 N N . THR A 1 217 ? 15.192 0.204 -21.900 1.00 94.25 217 THR A N 1
ATOM 1744 C CA . THR A 1 217 ? 15.472 0.664 -23.268 1.00 94.25 217 THR A CA 1
ATOM 1745 C C . THR A 1 217 ? 16.962 0.904 -23.494 1.00 94.25 217 THR A C 1
ATOM 1747 O O . THR A 1 217 ? 17.452 0.617 -24.583 1.00 94.25 217 THR A O 1
ATOM 1750 N N . GLY A 1 218 ? 17.713 1.237 -22.440 1.00 92.81 218 GLY A N 1
ATOM 1751 C CA . GLY A 1 218 ? 19.159 1.474 -22.486 1.00 92.81 218 GLY A CA 1
ATOM 1752 C C . GLY A 1 218 ? 19.538 2.956 -22.501 1.00 92.81 218 GLY A C 1
ATOM 1753 O O . GLY A 1 218 ? 20.723 3.269 -22.578 1.00 92.81 218 GLY A O 1
ATOM 1754 N N . GLU A 1 219 ? 18.551 3.847 -22.388 1.00 93.62 219 GLU A N 1
ATOM 1755 C CA . GLU A 1 219 ? 18.728 5.295 -22.216 1.00 93.62 219 GLU A CA 1
ATOM 1756 C C . GLU A 1 219 ? 19.441 5.623 -20.896 1.00 93.62 219 GLU A C 1
ATOM 1758 O O . GLU A 1 219 ? 20.224 6.566 -20.818 1.00 93.62 219 GLU A O 1
ATOM 1763 N N . LEU A 1 220 ? 19.214 4.811 -19.856 1.00 95.69 220 LEU A N 1
ATOM 1764 C CA . LEU A 1 220 ? 19.922 4.897 -18.582 1.00 95.69 220 LEU A CA 1
ATOM 1765 C C . LEU A 1 220 ? 20.833 3.684 -18.401 1.00 95.69 220 LEU A C 1
ATOM 1767 O O . LEU A 1 220 ? 20.375 2.542 -18.332 1.00 95.69 220 LEU A O 1
ATOM 1771 N N . ARG A 1 221 ? 22.140 3.939 -18.276 1.00 95.50 221 ARG A N 1
ATOM 1772 C CA . ARG A 1 221 ? 23.131 2.906 -17.958 1.00 95.50 221 ARG A CA 1
ATOM 1773 C C . ARG A 1 221 ? 23.176 2.672 -16.453 1.00 95.50 221 ARG A C 1
ATOM 1775 O O . ARG A 1 221 ? 23.321 3.611 -15.673 1.00 95.50 221 ARG A O 1
ATOM 1782 N N . LEU A 1 222 ? 23.063 1.409 -16.054 1.00 96.25 222 LEU A N 1
ATOM 1783 C CA . LEU A 1 222 ? 23.235 1.013 -14.660 1.00 96.25 222 LEU A CA 1
ATOM 1784 C C . LEU A 1 222 ? 24.719 1.088 -14.271 1.00 96.25 222 LEU A C 1
ATOM 1786 O O . LEU A 1 222 ? 25.568 0.717 -15.086 1.00 96.25 222 LEU A O 1
ATOM 1790 N N . PRO A 1 223 ? 25.038 1.537 -13.045 1.00 96.19 223 PRO A N 1
ATOM 1791 C CA . PRO A 1 223 ? 26.398 1.465 -12.537 1.00 96.19 223 PRO A CA 1
ATOM 1792 C C . PRO A 1 223 ? 26.771 0.014 -12.189 1.00 96.19 223 PRO A C 1
ATOM 1794 O O . PRO A 1 223 ? 25.943 -0.901 -12.265 1.00 96.19 223 PRO A O 1
ATOM 1797 N N . ASP A 1 224 ? 28.025 -0.205 -11.798 1.00 95.25 224 ASP A N 1
ATOM 1798 C CA . ASP A 1 224 ? 28.471 -1.518 -11.341 1.00 95.25 224 ASP A CA 1
ATOM 1799 C C . ASP A 1 224 ? 27.783 -1.959 -10.031 1.00 95.25 224 ASP A C 1
ATOM 1801 O O . ASP A 1 224 ? 27.047 -1.216 -9.368 1.00 95.25 224 ASP A O 1
ATOM 1805 N N . LYS A 1 225 ? 28.005 -3.226 -9.666 1.00 93.62 225 LYS A N 1
ATOM 1806 C CA . LYS A 1 225 ? 27.381 -3.841 -8.487 1.00 93.62 225 LYS A CA 1
ATOM 1807 C C . LYS A 1 225 ? 27.778 -3.1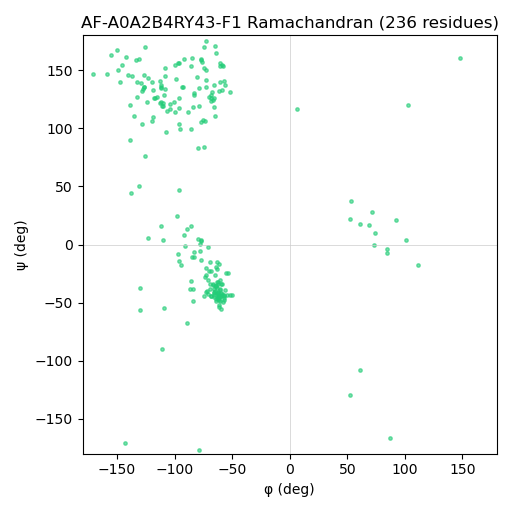55 -7.182 1.00 93.62 225 LYS A C 1
ATOM 1809 O O . LYS A 1 225 ? 26.948 -3.077 -6.278 1.00 93.62 225 LYS A O 1
ATOM 1814 N N . GLU A 1 226 ? 29.007 -2.666 -7.091 1.00 95.62 226 GLU A N 1
ATOM 1815 C CA . GLU A 1 226 ? 29.546 -2.088 -5.867 1.00 95.62 226 GLU A CA 1
ATOM 1816 C C . GLU A 1 226 ? 28.947 -0.702 -5.615 1.00 95.62 226 GLU A C 1
ATOM 1818 O O . GLU A 1 226 ? 28.424 -0.430 -4.534 1.00 95.62 226 GLU A O 1
ATOM 1823 N N . ALA A 1 227 ? 28.860 0.130 -6.651 1.00 96.69 227 ALA A N 1
ATOM 1824 C CA . ALA A 1 227 ? 28.179 1.416 -6.588 1.00 96.69 227 ALA A CA 1
ATOM 1825 C C . ALA A 1 227 ? 26.686 1.271 -6.235 1.00 96.69 227 ALA A C 1
ATOM 1827 O O . ALA A 1 227 ? 26.144 2.057 -5.447 1.00 96.69 227 ALA A O 1
ATOM 1828 N N . MET A 1 228 ? 26.001 0.252 -6.774 1.00 96.56 228 MET A N 1
ATOM 1829 C CA . MET A 1 228 ? 24.616 -0.041 -6.382 1.00 96.56 228 MET A CA 1
ATOM 1830 C C . MET A 1 228 ? 24.510 -0.469 -4.915 1.00 96.56 228 MET A C 1
ATOM 1832 O O . MET A 1 228 ? 23.579 -0.033 -4.235 1.00 96.56 228 MET A O 1
ATOM 1836 N N . ARG A 1 229 ? 25.450 -1.285 -4.418 1.00 95.00 229 ARG A N 1
ATOM 1837 C CA . ARG A 1 229 ? 25.518 -1.709 -3.013 1.00 95.00 229 ARG A CA 1
ATOM 1838 C C . ARG A 1 229 ? 25.704 -0.513 -2.082 1.00 95.00 229 ARG A C 1
ATOM 1840 O O . ARG A 1 229 ? 24.848 -0.288 -1.234 1.00 95.00 229 ARG A O 1
ATOM 1847 N N . MET A 1 230 ? 26.717 0.321 -2.322 1.00 96.19 230 MET A N 1
ATOM 1848 C CA . MET A 1 230 ? 26.972 1.536 -1.535 1.00 96.19 230 MET A CA 1
ATOM 1849 C C . MET A 1 230 ? 25.766 2.483 -1.516 1.00 96.19 230 MET A C 1
ATOM 1851 O O . MET A 1 230 ? 25.434 3.070 -0.485 1.00 96.19 230 MET A O 1
ATOM 1855 N N . HIS A 1 231 ? 25.070 2.622 -2.651 1.00 96.56 231 HIS A N 1
ATOM 1856 C CA . HIS A 1 231 ? 23.828 3.385 -2.701 1.00 96.56 231 HIS A CA 1
ATOM 1857 C C . HIS A 1 231 ? 22.762 2.786 -1.777 1.00 96.56 231 HIS A C 1
ATOM 1859 O O . HIS A 1 231 ? 22.142 3.538 -1.029 1.00 96.56 231 HIS A O 1
ATOM 1865 N N . LYS A 1 232 ? 22.515 1.469 -1.832 1.00 94.75 232 LYS A N 1
ATOM 1866 C CA . LYS A 1 232 ? 21.537 0.802 -0.952 1.00 94.75 232 LYS A CA 1
ATOM 1867 C C . LYS A 1 232 ? 21.886 1.027 0.520 1.00 94.75 232 LYS A C 1
ATOM 1869 O O . LYS A 1 232 ? 21.029 1.493 1.267 1.00 94.75 232 LYS A O 1
ATOM 1874 N N . ASP A 1 233 ? 23.140 0.798 0.899 1.00 94.12 233 ASP A N 1
ATOM 1875 C CA . ASP A 1 233 ? 23.610 0.906 2.285 1.00 94.12 233 ASP A CA 1
ATOM 1876 C C . ASP A 1 233 ? 23.386 2.320 2.846 1.00 94.12 233 ASP A C 1
ATOM 1878 O O . ASP A 1 233 ? 22.853 2.485 3.943 1.00 94.12 233 ASP A O 1
ATOM 1882 N N . LYS A 1 234 ? 23.664 3.360 2.044 1.00 95.12 234 LYS A N 1
ATOM 1883 C CA . LYS A 1 234 ? 23.411 4.763 2.417 1.00 95.12 234 LYS A CA 1
ATOM 1884 C C . LYS A 1 234 ? 21.940 5.062 2.720 1.00 95.12 234 LYS A C 1
ATOM 1886 O O . LYS A 1 234 ? 21.654 5.946 3.524 1.00 95.12 234 LYS A O 1
ATOM 1891 N N . TRP A 1 235 ? 21.009 4.411 2.029 1.00 93.00 235 TRP A N 1
ATOM 1892 C CA . TRP A 1 235 ? 19.579 4.636 2.240 1.00 93.00 235 TRP A CA 1
ATOM 1893 C C . TRP A 1 235 ? 19.001 3.794 3.372 1.00 93.00 235 TRP A C 1
ATOM 1895 O O . TRP A 1 235 ? 18.064 4.252 4.011 1.00 93.00 235 TRP A O 1
ATOM 1905 N N . ILE A 1 236 ? 19.540 2.597 3.605 1.00 89.88 236 ILE A N 1
ATOM 1906 C CA . ILE A 1 236 ? 19.123 1.718 4.706 1.00 89.88 236 ILE A CA 1
ATOM 1907 C C . ILE A 1 236 ? 19.583 2.279 6.058 1.00 89.88 236 ILE A C 1
ATOM 1909 O O . ILE A 1 236 ? 18.901 2.094 7.057 1.00 89.88 236 ILE A O 1
ATOM 1913 N N . ALA A 1 237 ? 20.712 2.991 6.092 1.00 87.56 237 ALA A N 1
ATOM 1914 C CA . ALA A 1 237 ? 21.229 3.629 7.303 1.00 87.56 237 ALA A CA 1
ATOM 1915 C C . ALA A 1 237 ? 20.422 4.857 7.785 1.00 87.56 237 ALA A C 1
ATOM 1917 O O . ALA A 1 237 ? 20.796 5.459 8.790 1.00 87.56 237 ALA A O 1
ATOM 1918 N N . LYS A 1 238 ? 19.373 5.266 7.060 1.00 75.12 238 LYS A N 1
ATOM 1919 C CA . LYS A 1 238 ? 18.502 6.402 7.399 1.00 75.12 238 LYS A CA 1
ATOM 1920 C C . LYS A 1 238 ? 17.172 5.923 7.956 1.00 75.12 238 LYS A C 1
ATOM 1922 O O . LYS A 1 238 ? 16.678 6.595 8.884 1.00 75.12 238 LYS A O 1
#

Sequence (238 aa):
MSRKKRVCVIGAGPSGTSVLYHFNKLKEHGKEIPDTVCFDKQSDWGGLWKYSWETVVPGRVMHAHDFRNAYQFQGQTLLIVGSSSSAEDIAIQNLKCGAKKIICWYRTKPMGLKWPPEIAERPLLGKIEGKSVHFRDGTTADVDAIMLCTGYLFHFPFLEERLRLRANNILYPAGMYKKVLWTETRNNKFFYLGMQNQYCTLTIFDAQANWAVNCITGELRLPDKEAMRMHKDKWIAK

Organism: Stylophora pistillata (NCBI:txid50429)

Foldseek 3Di:
DPPAAEEEAEAQALLSVLLVVLQVVCVVVVHDHGNYDYDYPDPDHHHLNDDDPPQQDDDQEDELSRDRALLVQAQFEEEEEEADDSSVVSQVRNVVNHHQAYEYEDEPDHNPDPDDPRYYYAYDWDDDDPQWTAGPVRDIDGGSHYYYHPDDFQDDPPDDPLLGQHADQAQARAQDQVSFFRNSDPPRRHTDAPSHNPPDDNVRSNVSSNVNRCVSSVVDDDDDPVVSVVRRVVVVVD

Secondary structure (DSSP, 8-state):
-PPPPEEEEE--SHHHHHHHHHHHHHHHTT----EEEEE-SSSSTTGGGS--SS-----SEEETTT---GGGGTT-EEEEE-SSHHHHHHHHHHHHTT-SEEEEEESSS-------TTEEEEE-EEEEETTEEEETTS-EEE-SEEEE--------TTS-GGG-----S-SS-TTEETTTEETTSSSS--B--S-S--SS-HHHHHHHHHHHHHHHHTSS----HHHHHHHHHHHHT-

pLDDT: mean 91.01, std 9.68, range [47.94, 98.56]

Radius of gyration: 22.39 Å; Cα contacts (8 Å, |Δi|>4): 388; chains: 1; bounding box: 56×33×70 Å

InterPro domains:
  IPR020946 Flavin monooxygenase-like [PF00743] (126-230)
  IPR036188 FAD/NAD(P)-binding domain superfamily [G3DSA:3.50.50.60] (6-56)
  IPR036188 FAD/NAD(P)-binding domain superfamily [G3DSA:3.50.50.60] (58-149)
  IPR036188 FAD/NAD(P)-binding domain superfamily [G3DSA:3.50.50.60] (150-236)
  IPR036188 FAD/NAD(P)-binding domain superfamily [SSF51905] (1-159)
  IPR036188 FAD/NAD(P)-binding domain superfamily [SSF51905] (130-236)
  IPR050346 Flavin-containing monooxygenases-like [PTHR23023] (125-233)

Solvent-accessible surface area (backbone atoms only — not comparable to full-atom values): 14056 Å² total; per-residue (Å²): 132,84,79,78,51,75,44,80,40,81,39,39,17,73,40,38,46,32,36,51,48,49,46,50,53,41,42,78,70,72,40,91,65,59,55,71,47,79,44,53,97,57,101,58,72,37,44,93,72,49,86,71,87,89,58,77,71,88,61,55,62,44,44,59,88,53,63,85,64,43,62,85,40,47,69,30,29,35,36,32,41,27,57,47,72,62,26,56,51,54,50,52,47,24,49,75,42,42,26,59,32,40,37,37,29,20,85,88,54,74,74,81,69,94,62,59,94,52,46,44,80,42,62,40,83,64,51,78,56,97,46,38,38,34,31,68,86,72,49,72,47,72,40,66,32,36,39,38,31,77,77,85,74,75,79,60,89,90,50,58,75,77,74,47,74,82,59,70,85,34,77,67,43,83,62,27,37,96,66,29,41,35,60,72,46,98,74,72,82,46,73,48,70,73,70,42,48,72,91,64,57,71,70,52,21,40,54,49,20,47,52,51,50,31,44,74,75,56,82,39,80,80,75,59,74,64,62,41,45,54,53,38,54,64,58,66,77,106